Protein AF-A0A485KNZ5-F1 (afdb_monomer_lite)

Foldseek 3Di:
DEAEEEEADQLVLVLVVLLQVLQQVVDDPVHGNYDYQEYAPLNPPPVVCVPHHHFKDFPADDLALQRSVVVLVVCVVVVHQRMDGNLVVVQVSLGQEYEFEDQDSRRGDDPVVVQVSQVPRPVRHHYHYQHALAPVSSLVSSQVVCVSSVNNVSSVVVSVVVVVVLVVVLVPADQDPAQEEQEFLGLVQTKGAWRHPQVVQVSSNYHHPVFHAPDPRGITHHIDGDDPVVSVVSPHPYYHQHHPPHDDVSSVVSVVVD

Structure (mmCIF, N/CA/C/O backbone):
data_AF-A0A485KNZ5-F1
#
_entry.id   AF-A0A485KNZ5-F1
#
loop_
_atom_site.group_PDB
_atom_site.id
_atom_site.type_symbol
_atom_site.label_atom_id
_atom_site.label_alt_id
_atom_site.label_comp_id
_atom_site.label_asym_id
_atom_site.label_entity_id
_atom_site.label_seq_id
_atom_site.pdbx_PDB_ins_code
_atom_site.Cartn_x
_atom_site.Cartn_y
_atom_site.Cartn_z
_atom_site.occupancy
_atom_site.B_iso_or_equiv
_atom_site.auth_seq_id
_atom_site.auth_comp_id
_atom_site.auth_asym_id
_atom_site.auth_atom_id
_atom_site.pdbx_PDB_model_num
ATOM 1 N N . MET A 1 1 ? -11.503 2.675 27.243 1.00 82.50 1 MET A N 1
ATOM 2 C CA . MET A 1 1 ? -12.358 2.065 26.202 1.00 82.50 1 MET A CA 1
ATOM 3 C C . MET A 1 1 ? -11.423 1.660 25.083 1.00 82.50 1 MET A C 1
ATOM 5 O O . MET A 1 1 ? -10.542 2.452 24.785 1.00 82.50 1 MET A O 1
ATOM 9 N N . VAL A 1 2 ? -11.549 0.441 24.560 1.00 95.06 2 VAL A N 1
ATOM 10 C CA . VAL A 1 2 ? -10.652 -0.069 23.513 1.00 95.06 2 VAL A CA 1
ATOM 11 C C . VAL A 1 2 ? -11.124 0.459 22.160 1.00 95.06 2 VAL A C 1
ATOM 13 O O . VAL A 1 2 ? -12.269 0.201 21.796 1.00 95.06 2 VAL A O 1
ATOM 16 N N . LEU A 1 3 ? -10.262 1.168 21.434 1.00 97.25 3 LEU A N 1
ATOM 17 C CA . LEU A 1 3 ? -10.550 1.687 20.098 1.00 97.25 3 LEU A CA 1
ATOM 18 C C . LEU A 1 3 ? -10.634 0.541 19.078 1.00 97.25 3 LEU A C 1
ATOM 20 O O . LEU A 1 3 ? -9.721 -0.282 18.978 1.00 97.25 3 LEU A O 1
ATOM 24 N N . ARG A 1 4 ? -11.710 0.487 18.298 1.00 97.69 4 ARG A N 1
ATOM 25 C CA . ARG A 1 4 ? -11.970 -0.553 17.296 1.00 97.69 4 ARG A CA 1
ATOM 26 C C . ARG A 1 4 ? -11.603 -0.041 15.909 1.00 97.69 4 ARG A C 1
ATOM 28 O O . ARG A 1 4 ? -12.210 0.906 15.415 1.00 97.69 4 ARG A O 1
ATOM 35 N N . ILE A 1 5 ? -10.624 -0.669 15.269 1.00 98.25 5 ILE A N 1
ATOM 36 C CA . ILE A 1 5 ? -10.070 -0.203 13.994 1.00 98.25 5 ILE A CA 1
ATOM 37 C C . ILE A 1 5 ? -10.437 -1.165 12.869 1.00 98.25 5 ILE A C 1
ATOM 39 O O . ILE A 1 5 ? -10.277 -2.377 12.997 1.00 98.25 5 ILE A O 1
ATOM 43 N N . VAL A 1 6 ? -10.883 -0.627 11.742 1.00 97.75 6 VAL A N 1
ATOM 44 C CA . VAL A 1 6 ? -11.004 -1.357 10.477 1.00 97.75 6 VAL A CA 1
ATOM 45 C C . VAL A 1 6 ? -9.966 -0.825 9.496 1.00 97.75 6 VAL A C 1
ATOM 47 O O . VAL A 1 6 ? -9.858 0.385 9.313 1.00 97.75 6 VAL A O 1
ATOM 50 N N . SER A 1 7 ? -9.233 -1.722 8.838 1.00 96.69 7 SER A N 1
ATOM 51 C CA . SER A 1 7 ? -8.286 -1.372 7.774 1.00 96.69 7 SER A CA 1
ATOM 52 C C . SER A 1 7 ? -8.747 -1.947 6.440 1.00 96.69 7 SER A C 1
ATOM 54 O O . SER A 1 7 ? -8.928 -3.156 6.309 1.00 96.69 7 SER A O 1
ATOM 56 N N . LEU A 1 8 ? -8.950 -1.097 5.438 1.00 94.62 8 LEU A N 1
ATOM 57 C CA . LEU A 1 8 ? -9.460 -1.493 4.121 1.00 94.62 8 LEU A CA 1
ATOM 58 C C . LEU A 1 8 ? -8.357 -1.622 3.060 1.00 94.62 8 LEU A C 1
ATOM 60 O O . LEU A 1 8 ? -8.675 -1.708 1.876 1.00 94.62 8 LEU A O 1
ATOM 64 N N . LEU A 1 9 ? -7.087 -1.690 3.474 1.00 92.19 9 LEU A N 1
ATOM 65 C CA . LEU A 1 9 ? -5.940 -1.922 2.594 1.00 92.19 9 LEU A CA 1
ATOM 66 C C . LEU A 1 9 ? -4.760 -2.625 3.305 1.00 92.19 9 LEU A C 1
ATOM 68 O O . LEU A 1 9 ? -4.605 -2.459 4.524 1.00 92.19 9 LEU A O 1
ATOM 72 N N . PRO A 1 10 ? -3.906 -3.372 2.574 1.00 92.56 10 PRO A N 1
ATOM 73 C CA . PRO A 1 10 ? -2.770 -4.098 3.154 1.00 92.56 10 PRO A CA 1
ATOM 74 C C . PRO A 1 10 ? -1.755 -3.189 3.846 1.00 92.56 10 PRO A C 1
ATOM 76 O O . PRO A 1 10 ? -1.538 -3.331 5.046 1.00 92.56 10 PRO A O 1
ATOM 79 N N . SER A 1 11 ? -1.226 -2.181 3.147 1.00 92.81 11 SER A N 1
ATOM 80 C CA . SER A 1 11 ? -0.166 -1.308 3.674 1.00 92.81 11 SER A CA 1
ATOM 81 C C . SER A 1 11 ? -0.557 -0.625 4.988 1.00 92.81 11 SER A C 1
ATOM 83 O O . SER A 1 11 ? 0.210 -0.641 5.947 1.00 92.81 11 SER A O 1
ATOM 85 N N . ALA A 1 12 ? -1.781 -0.097 5.093 1.00 94.69 12 ALA A N 1
ATOM 86 C CA . ALA A 1 12 ? -2.264 0.484 6.343 1.00 94.69 12 ALA A CA 1
ATOM 87 C C . ALA A 1 12 ? -2.398 -0.548 7.468 1.00 94.69 12 ALA A C 1
ATOM 89 O O . ALA A 1 12 ? -2.178 -0.210 8.628 1.00 94.69 12 ALA A O 1
ATOM 90 N N . THR A 1 13 ? -2.736 -1.799 7.147 1.00 96.94 13 THR A N 1
ATOM 91 C CA . THR A 1 13 ? -2.804 -2.885 8.135 1.00 96.94 13 THR A CA 1
ATOM 92 C C . THR A 1 13 ? -1.432 -3.159 8.741 1.00 96.94 13 THR A C 1
ATOM 94 O O . THR A 1 13 ? -1.327 -3.309 9.959 1.00 96.94 13 THR A O 1
ATOM 97 N N . GLU A 1 14 ? -0.376 -3.135 7.928 1.00 96.62 14 GLU A N 1
ATOM 98 C CA . GLU A 1 14 ? 0.996 -3.290 8.416 1.00 96.62 14 GLU A CA 1
ATOM 99 C C . GLU A 1 14 ? 1.436 -2.099 9.277 1.00 96.62 14 GLU A C 1
ATOM 101 O O . GLU A 1 14 ? 1.968 -2.288 10.373 1.00 96.62 14 GLU A O 1
ATOM 106 N N . LEU A 1 15 ? 1.166 -0.863 8.834 1.00 96.88 15 LEU A N 1
ATOM 107 C CA . LEU A 1 15 ? 1.478 0.339 9.619 1.00 96.88 15 LEU A CA 1
ATOM 108 C C . LEU A 1 15 ? 0.748 0.331 10.969 1.00 96.88 15 LEU A C 1
ATOM 110 O O . LEU A 1 15 ? 1.346 0.623 12.010 1.00 96.88 15 LEU A O 1
ATOM 114 N N . LEU A 1 16 ? -0.535 -0.045 10.962 1.00 97.81 16 LEU A N 1
ATOM 115 C CA . LEU A 1 16 ? -1.333 -0.216 12.170 1.00 97.81 16 LEU A CA 1
ATOM 116 C C . LEU A 1 16 ? -0.745 -1.293 13.072 1.00 97.81 16 LEU A C 1
ATOM 118 O O . LEU A 1 16 ? -0.676 -1.058 14.270 1.00 97.81 16 LEU A O 1
ATOM 122 N N . HIS A 1 17 ? -0.284 -2.429 12.545 1.00 97.62 17 HIS A N 1
ATOM 123 C CA . HIS A 1 17 ? 0.335 -3.466 13.370 1.00 97.62 17 HIS A CA 1
ATOM 124 C C . HIS A 1 17 ? 1.512 -2.915 14.186 1.00 97.62 17 HIS A C 1
ATOM 126 O O . HIS A 1 17 ? 1.528 -3.038 15.413 1.00 97.62 17 HIS A O 1
ATOM 132 N N . PHE A 1 18 ? 2.464 -2.239 13.532 1.00 97.31 18 PHE A N 1
ATOM 133 C CA . PHE A 1 18 ? 3.630 -1.676 14.221 1.00 97.31 18 PHE A CA 1
ATOM 134 C C . PHE A 1 18 ? 3.246 -0.641 15.283 1.00 97.31 18 PHE A C 1
ATOM 136 O O . PHE A 1 18 ? 3.852 -0.609 16.359 1.00 97.31 18 PHE A O 1
ATOM 143 N N . LEU A 1 19 ? 2.231 0.183 15.010 1.00 98.06 19 LEU A N 1
ATOM 144 C CA . LEU A 1 19 ? 1.705 1.132 15.988 1.00 98.06 19 LEU A CA 1
ATOM 145 C C . LEU A 1 19 ? 1.010 0.417 17.147 1.00 98.06 19 LEU A C 1
ATOM 147 O O . LEU A 1 19 ? 1.334 0.681 18.299 1.00 98.06 19 LEU A O 1
ATOM 151 N N . LEU A 1 20 ? 0.097 -0.510 16.861 1.00 97.62 20 LEU A N 1
ATOM 152 C CA . LEU A 1 20 ? -0.689 -1.235 17.857 1.00 97.62 20 LEU A CA 1
ATOM 153 C C . LEU A 1 20 ? 0.198 -2.028 18.813 1.00 97.62 20 LEU A C 1
ATOM 155 O O . LEU A 1 20 ? -0.065 -2.012 20.012 1.00 97.62 20 LEU A O 1
ATOM 159 N N . VAL A 1 21 ? 1.270 -2.658 18.327 1.00 96.94 21 VAL A N 1
ATOM 160 C CA . VAL A 1 21 ? 2.246 -3.348 19.187 1.00 96.94 21 VAL A CA 1
ATOM 161 C C . VAL A 1 21 ? 2.859 -2.380 20.203 1.00 96.94 21 VAL A C 1
ATOM 163 O O . VAL A 1 21 ? 2.903 -2.684 21.395 1.00 96.94 21 VAL A O 1
ATOM 166 N N . ARG A 1 22 ? 3.303 -1.194 19.766 1.00 97.44 22 ARG A N 1
ATOM 167 C CA . ARG A 1 22 ? 3.952 -0.211 20.654 1.00 97.44 22 ARG A CA 1
ATOM 168 C C . ARG A 1 22 ? 2.974 0.534 21.555 1.00 97.44 22 ARG A C 1
ATOM 170 O O . ARG A 1 22 ? 3.309 0.836 22.699 1.00 97.44 22 ARG A O 1
ATOM 177 N N . ILE A 1 23 ? 1.784 0.832 21.046 1.00 97.31 23 ILE A N 1
ATOM 178 C CA . ILE A 1 23 ? 0.700 1.438 21.815 1.00 97.31 23 ILE A CA 1
ATOM 179 C C . ILE A 1 23 ? 0.287 0.460 22.910 1.00 97.31 23 ILE A C 1
ATOM 181 O O . ILE A 1 23 ? 0.426 0.771 24.085 1.00 97.31 23 ILE A O 1
ATOM 185 N N . ASN A 1 24 ? -0.132 -0.756 22.552 1.00 96.94 24 ASN A N 1
ATOM 186 C CA . ASN A 1 24 ? -0.695 -1.707 23.510 1.00 96.94 24 ASN A CA 1
ATOM 187 C C . ASN A 1 24 ? 0.328 -2.226 24.529 1.00 96.94 24 ASN A C 1
ATOM 189 O O . ASN A 1 24 ? -0.077 -2.622 25.615 1.00 96.94 24 ASN A O 1
ATOM 193 N N . ALA A 1 25 ? 1.634 -2.157 24.248 1.00 96.62 25 ALA A N 1
ATOM 194 C CA . ALA A 1 25 ? 2.678 -2.439 25.238 1.00 96.62 25 ALA A CA 1
ATOM 195 C C . ALA A 1 25 ? 2.665 -1.480 26.450 1.00 96.62 25 ALA A C 1
ATOM 197 O O . ALA A 1 25 ? 3.224 -1.810 27.495 1.00 96.62 25 ALA A O 1
ATOM 198 N N . GLN A 1 26 ? 2.040 -0.305 26.326 1.00 94.88 26 GLN A N 1
ATOM 199 C CA . GLN A 1 26 ? 1.889 0.675 27.412 1.00 94.88 26 GLN A CA 1
ATOM 200 C C . GLN A 1 26 ? 0.623 0.450 28.250 1.00 94.88 26 GLN A C 1
ATOM 202 O O . GLN A 1 26 ? 0.416 1.137 29.250 1.00 94.88 26 GLN A O 1
ATOM 207 N N . TYR A 1 27 ? -0.221 -0.504 27.852 1.00 94.38 27 TYR A N 1
ATOM 208 C CA . TYR A 1 27 ? -1.510 -0.784 28.471 1.00 94.38 27 TYR A CA 1
ATOM 209 C C . TYR A 1 27 ? -1.528 -2.196 29.072 1.00 94.38 27 TYR A C 1
ATOM 211 O O . TYR A 1 27 ? -0.765 -3.065 28.644 1.00 94.38 27 TYR A O 1
ATOM 219 N N . PRO A 1 28 ? -2.390 -2.460 30.072 1.00 93.75 28 PRO A N 1
ATOM 220 C CA . PRO A 1 28 ? -2.563 -3.809 30.594 1.00 93.75 28 PRO A CA 1
ATOM 221 C C . PRO A 1 28 ? -2.998 -4.782 29.480 1.00 93.75 28 PRO A C 1
ATOM 223 O O . PRO A 1 28 ? -3.872 -4.418 28.687 1.00 93.75 28 PRO A O 1
ATOM 226 N N . PRO A 1 29 ? -2.451 -6.013 29.410 1.00 89.38 29 PRO A N 1
ATOM 227 C CA . PRO A 1 29 ? -2.778 -6.978 28.353 1.00 89.38 29 PRO A CA 1
ATOM 228 C C . PRO A 1 29 ? -4.277 -7.279 28.206 1.00 89.38 29 PRO A C 1
ATOM 230 O O . PRO A 1 29 ? -4.759 -7.551 27.110 1.00 89.38 29 PRO A O 1
ATOM 233 N N . GLU A 1 30 ? -5.025 -7.220 29.305 1.00 92.06 30 GLU A N 1
ATOM 234 C CA . GLU A 1 30 ? -6.473 -7.427 29.360 1.00 92.06 30 GLU A CA 1
ATOM 235 C C . GLU A 1 30 ? -7.300 -6.237 28.843 1.00 92.06 30 GLU A C 1
ATOM 237 O O . GLU A 1 30 ? -8.505 -6.372 28.625 1.00 92.06 30 GLU A O 1
ATOM 242 N N . SER A 1 31 ? -6.679 -5.071 28.663 1.00 93.00 31 SER A N 1
ATOM 243 C CA . SER A 1 31 ? -7.337 -3.833 28.245 1.00 93.00 31 SER A CA 1
ATOM 244 C C . SER A 1 31 ? -6.420 -3.013 27.326 1.00 93.00 31 SER A C 1
ATOM 246 O O . SER A 1 31 ? -5.963 -1.938 27.732 1.00 93.00 31 SER A O 1
ATOM 248 N N . PRO A 1 32 ? -6.169 -3.484 26.088 1.00 95.69 32 PRO A N 1
ATOM 249 C CA . PRO A 1 32 ? -5.379 -2.743 25.107 1.00 95.69 32 PRO A CA 1
ATOM 250 C C . PRO A 1 32 ? -6.005 -1.376 24.802 1.00 95.69 32 PRO A C 1
ATOM 252 O O . PRO A 1 32 ? -7.206 -1.169 24.990 1.00 95.69 32 PRO A O 1
ATOM 255 N N . ALA A 1 33 ? -5.213 -0.438 24.287 1.00 96.12 33 ALA A N 1
ATOM 256 C CA . ALA A 1 33 ? -5.733 0.863 23.872 1.00 96.12 33 ALA A CA 1
ATOM 257 C C . ALA A 1 33 ? -6.592 0.738 22.611 1.00 96.12 33 ALA A C 1
ATOM 259 O O . ALA A 1 33 ? -7.632 1.385 22.493 1.00 96.12 33 ALA A O 1
ATOM 260 N N . ALA A 1 34 ? -6.156 -0.106 21.673 1.00 97.00 34 ALA A N 1
ATOM 261 C CA . ALA A 1 34 ? -6.772 -0.255 20.365 1.00 97.00 34 ALA A CA 1
ATOM 262 C C . ALA A 1 34 ? -6.603 -1.673 19.807 1.00 97.00 34 ALA A C 1
ATOM 264 O O . ALA A 1 34 ? -5.628 -2.366 20.108 1.00 97.00 34 ALA A O 1
ATOM 265 N N . VAL A 1 35 ? -7.546 -2.106 18.972 1.00 96.94 35 VAL A N 1
ATOM 266 C CA . VAL A 1 35 ? -7.534 -3.418 18.313 1.00 96.94 35 VAL A CA 1
ATOM 267 C C . VAL A 1 35 ? -8.033 -3.317 16.876 1.00 96.94 35 VAL A C 1
ATOM 269 O O . VAL A 1 35 ? -8.964 -2.568 16.579 1.00 96.94 35 VAL A O 1
ATOM 272 N N . LEU A 1 36 ? -7.441 -4.114 15.987 1.00 97.94 36 LEU A N 1
ATOM 273 C CA . LEU A 1 36 ? -7.957 -4.308 14.637 1.00 97.94 36 LEU A CA 1
ATOM 274 C C . LEU A 1 36 ? -9.128 -5.303 14.682 1.00 97.94 36 LEU A C 1
ATOM 276 O O . LEU A 1 36 ? -9.007 -6.377 15.269 1.00 97.94 36 LEU A O 1
ATOM 280 N N . VAL A 1 37 ? -10.266 -4.943 14.086 1.00 97.88 37 VAL A N 1
ATOM 281 C CA . VAL A 1 37 ? -11.512 -5.735 14.121 1.00 97.88 37 VAL A CA 1
ATOM 282 C C . VAL A 1 37 ? -12.008 -6.159 12.740 1.00 97.88 37 VAL A C 1
ATOM 284 O O . VAL A 1 37 ? -12.929 -6.965 12.650 1.00 97.88 37 VAL A O 1
ATOM 287 N N . GLY A 1 38 ? -11.406 -5.647 11.667 1.00 97.62 38 GLY A N 1
ATOM 288 C CA . GLY A 1 38 ? -11.728 -6.018 10.293 1.00 97.62 38 GLY A CA 1
ATOM 289 C C . GLY A 1 38 ? -10.641 -5.572 9.323 1.00 97.62 38 GLY A C 1
ATOM 290 O O . GLY A 1 38 ? -9.943 -4.584 9.576 1.00 97.62 38 GLY A O 1
ATOM 291 N N . ARG A 1 39 ? -10.491 -6.319 8.230 1.00 96.88 39 ARG A N 1
ATOM 292 C CA . ARG A 1 39 ? -9.407 -6.156 7.254 1.00 96.88 39 ARG A CA 1
ATOM 293 C C . ARG A 1 39 ? -9.905 -6.223 5.807 1.00 96.88 39 ARG A C 1
ATOM 295 O O . ARG A 1 39 ? -11.017 -6.684 5.548 1.00 96.88 39 ARG A O 1
ATOM 302 N N . SER A 1 40 ? -9.077 -5.801 4.857 1.00 94.88 40 SER A N 1
ATOM 303 C CA . SER A 1 40 ? -9.306 -6.029 3.424 1.00 94.88 40 SER A CA 1
ATOM 304 C C . SER A 1 40 ? -9.014 -7.489 3.031 1.00 94.88 40 SER A C 1
ATOM 306 O O . SER A 1 40 ? -8.384 -8.221 3.796 1.00 94.88 40 SER A O 1
ATOM 308 N N . HIS A 1 41 ? -9.452 -7.917 1.842 1.00 92.69 41 HIS A N 1
ATOM 309 C CA . HIS A 1 41 ? -9.155 -9.262 1.319 1.00 92.69 41 HIS A CA 1
ATOM 310 C C . HIS A 1 41 ? -7.674 -9.533 1.059 1.00 92.69 41 HIS A C 1
ATOM 312 O O . HIS A 1 41 ? -7.277 -10.692 1.096 1.00 92.69 41 HIS A O 1
ATOM 318 N N . GLU A 1 42 ? -6.874 -8.495 0.830 1.00 91.25 42 GLU A N 1
ATOM 319 C CA . GLU A 1 42 ? -5.442 -8.622 0.530 1.00 91.25 42 GLU A CA 1
ATOM 320 C C . GLU A 1 42 ? -4.564 -8.435 1.776 1.00 91.25 42 GLU A C 1
ATOM 322 O O . GLU A 1 42 ? -3.348 -8.510 1.697 1.00 91.25 42 GLU A O 1
ATOM 327 N N . CYS A 1 43 ? -5.153 -8.160 2.945 1.00 93.56 43 CYS A N 1
ATOM 328 C CA . CYS A 1 43 ? -4.387 -7.962 4.176 1.00 93.56 43 CYS A CA 1
ATOM 329 C C . CYS A 1 43 ? -3.939 -9.305 4.763 1.00 93.56 43 CYS A C 1
ATOM 331 O O . CYS A 1 43 ? -4.594 -9.813 5.669 1.00 93.56 43 CYS A O 1
ATOM 333 N N . ASP A 1 44 ? -2.864 -9.897 4.278 1.00 91.62 44 ASP A N 1
ATOM 334 C CA . ASP A 1 44 ? -2.371 -11.222 4.675 1.00 91.62 44 ASP A CA 1
ATOM 335 C C . ASP A 1 44 ? -1.323 -11.209 5.806 1.00 91.62 44 ASP A C 1
ATOM 337 O O . ASP A 1 44 ? -1.069 -12.250 6.421 1.00 91.62 44 ASP A O 1
ATOM 341 N N . TRP A 1 45 ? -0.777 -10.035 6.134 1.00 94.50 45 TRP A N 1
ATOM 342 C CA . TRP A 1 45 ? 0.235 -9.852 7.171 1.00 94.50 45 TRP A CA 1
ATOM 343 C C . TRP A 1 45 ? -0.183 -8.842 8.262 1.00 94.50 45 TRP A C 1
ATOM 345 O O . TRP A 1 45 ? -0.808 -7.819 7.965 1.00 94.50 45 TRP A O 1
ATOM 355 N N . PRO A 1 46 ? 0.191 -9.085 9.535 1.00 95.56 46 PRO A N 1
ATOM 356 C CA . PRO A 1 46 ? 0.753 -10.328 10.080 1.00 95.56 46 PRO A CA 1
ATOM 357 C C . PRO A 1 46 ? -0.256 -11.497 10.109 1.00 95.56 46 PRO A C 1
ATOM 359 O O . PRO A 1 46 ? -1.468 -11.269 10.154 1.00 95.56 46 PRO A O 1
ATOM 362 N N . PRO A 1 47 ? 0.216 -12.763 10.180 1.00 94.75 47 PRO A N 1
ATOM 363 C CA . PRO A 1 47 ? -0.651 -13.950 10.157 1.00 94.75 47 PRO A CA 1
ATOM 364 C C . PRO A 1 47 ? -1.730 -13.997 11.250 1.00 94.75 47 PRO A C 1
ATOM 366 O O . PRO A 1 47 ? -2.771 -14.625 11.072 1.00 94.75 47 PRO A O 1
ATOM 369 N N . GLU A 1 48 ? -1.517 -13.329 12.384 1.00 93.00 48 GLU A N 1
ATOM 370 C CA . GLU A 1 48 ? -2.502 -13.217 13.470 1.00 93.00 48 GLU A CA 1
ATOM 371 C C . GLU A 1 48 ? -3.810 -12.528 13.035 1.00 93.00 48 GLU A C 1
ATOM 373 O O . GLU A 1 48 ? -4.887 -12.860 13.542 1.00 93.00 48 GLU A O 1
ATOM 378 N N . TYR A 1 49 ? -3.757 -11.641 12.036 1.00 95.56 49 TYR A N 1
ATOM 379 C CA . TYR A 1 49 ? -4.941 -10.979 11.485 1.00 95.56 49 TYR A CA 1
ATOM 380 C C . TYR A 1 49 ? -5.727 -11.852 10.505 1.00 95.56 49 TYR A C 1
ATOM 382 O O . TYR A 1 49 ? -6.841 -11.482 10.137 1.00 95.56 49 TYR A O 1
ATOM 390 N N . ALA A 1 50 ? -5.234 -13.045 10.148 1.00 92.81 50 ALA A N 1
ATOM 391 C CA . ALA A 1 50 ? -5.933 -13.965 9.249 1.00 92.81 50 ALA A CA 1
ATOM 392 C C . ALA A 1 50 ? -7.341 -14.354 9.747 1.00 92.81 50 ALA A C 1
ATOM 394 O O . ALA A 1 50 ? -8.235 -14.638 8.949 1.00 92.81 50 ALA A O 1
ATOM 395 N N . SER A 1 51 ? -7.546 -14.338 11.066 1.00 94.12 51 SER A N 1
ATOM 396 C CA . SER A 1 51 ? -8.829 -14.648 11.710 1.00 94.12 51 SER A CA 1
ATOM 397 C C . SER A 1 51 ? -9.843 -13.497 11.692 1.00 94.12 51 SER A C 1
ATOM 399 O O . SER A 1 51 ? -11.021 -13.723 11.974 1.00 94.12 51 SER A O 1
ATOM 401 N N . LEU A 1 52 ? -9.413 -12.272 11.368 1.00 97.69 52 LEU A N 1
ATOM 402 C CA . LEU A 1 52 ? -10.296 -11.112 11.347 1.00 97.69 52 LEU A CA 1
ATOM 403 C C . LEU A 1 52 ? -11.239 -11.155 10.137 1.00 97.69 52 LEU A C 1
ATOM 405 O O . LEU A 1 52 ? -10.821 -11.582 9.052 1.00 97.69 52 LEU A O 1
ATOM 409 N N . PRO A 1 53 ? -12.481 -10.654 10.288 1.00 97.81 53 PRO A N 1
ATOM 410 C CA . PRO A 1 53 ? -13.419 -10.518 9.185 1.00 97.81 53 PRO A CA 1
ATOM 411 C C . PRO A 1 53 ? -12.818 -9.765 7.996 1.00 97.81 53 PRO A C 1
ATOM 413 O O . PRO A 1 53 ? -12.255 -8.677 8.146 1.00 97.81 53 PRO A O 1
ATOM 416 N N . VAL A 1 54 ? -12.975 -10.353 6.812 1.00 97.44 54 VAL A N 1
ATOM 417 C CA . VAL A 1 54 ? -12.615 -9.742 5.532 1.00 97.44 54 VAL A CA 1
ATOM 418 C C . VAL A 1 54 ? -13.796 -8.909 5.043 1.00 97.44 54 VAL A C 1
ATOM 420 O O . VAL A 1 54 ? -14.900 -9.425 4.891 1.00 97.44 54 VAL A O 1
ATOM 423 N N . LEU A 1 55 ? -13.564 -7.620 4.811 1.00 95.81 55 LEU A N 1
ATOM 424 C CA . LEU A 1 55 ? -14.609 -6.634 4.524 1.00 95.81 55 LEU A CA 1
ATOM 425 C C . LEU A 1 55 ? -14.648 -6.181 3.072 1.00 95.81 55 LEU A C 1
ATOM 427 O O . LEU A 1 55 ? -15.566 -5.462 2.691 1.00 95.81 55 LEU A O 1
ATOM 431 N N . THR A 1 56 ? -13.660 -6.551 2.266 1.00 93.31 56 THR A N 1
ATOM 432 C CA . THR A 1 56 ? -13.602 -6.173 0.854 1.00 93.31 56 THR A CA 1
ATOM 433 C C . THR A 1 56 ? -13.438 -7.408 -0.012 1.00 93.31 56 THR A C 1
ATOM 435 O O . THR A 1 56 ? -12.983 -8.438 0.469 1.00 93.31 56 THR A O 1
ATOM 438 N N . ALA A 1 57 ? -13.819 -7.330 -1.283 1.00 91.75 57 ALA A N 1
ATOM 439 C CA . ALA A 1 57 ? -13.555 -8.389 -2.251 1.00 91.75 57 ALA A CA 1
ATOM 440 C C . ALA A 1 57 ? -13.343 -7.800 -3.646 1.00 91.75 57 ALA A C 1
ATOM 442 O O . ALA A 1 57 ? -14.075 -6.889 -4.044 1.00 91.75 57 ALA A O 1
ATOM 443 N N . SER A 1 58 ? -12.373 -8.342 -4.385 1.00 89.69 58 SER A N 1
ATOM 444 C CA . SER A 1 58 ? -12.153 -8.024 -5.798 1.00 89.69 58 SER A CA 1
ATOM 445 C C . SER A 1 58 ? -13.151 -8.748 -6.703 1.00 89.69 58 SER A C 1
ATOM 447 O O . SER A 1 58 ? -13.390 -9.958 -6.557 1.00 89.69 58 SER A O 1
ATOM 449 N N . ARG A 1 59 ? -13.709 -8.010 -7.666 1.00 88.06 59 ARG A N 1
ATOM 450 C CA . ARG A 1 59 ? -14.493 -8.562 -8.782 1.00 88.06 59 ARG A CA 1
ATOM 451 C C . ARG A 1 59 ? -13.617 -9.175 -9.866 1.00 88.06 59 ARG A C 1
ATOM 453 O O . ARG A 1 59 ? -14.083 -10.053 -10.585 1.00 88.06 59 ARG A O 1
ATOM 460 N N . ILE A 1 60 ? -12.363 -8.749 -9.942 1.00 89.56 60 ILE A N 1
ATOM 461 C CA . ILE A 1 60 ? -11.399 -9.228 -10.922 1.00 89.56 60 ILE A CA 1
ATOM 462 C C . ILE A 1 60 ? -10.924 -10.622 -10.515 1.00 89.56 60 ILE A C 1
ATOM 464 O O . ILE A 1 60 ? -10.594 -10.865 -9.351 1.00 89.56 60 ILE A O 1
ATOM 468 N N . LYS A 1 61 ? -10.941 -11.557 -11.468 1.00 89.12 61 LYS A N 1
ATOM 469 C CA . LYS A 1 61 ? -10.555 -12.969 -11.276 1.00 89.12 61 LYS A CA 1
ATOM 470 C C . LYS A 1 61 ? -9.488 -13.435 -12.263 1.00 89.12 61 LYS A C 1
ATOM 472 O O . LYS A 1 61 ? -9.211 -14.630 -12.328 1.00 89.12 61 LYS A O 1
ATOM 477 N N . GLY A 1 62 ? -8.943 -12.515 -13.055 1.00 86.50 62 GLY A N 1
ATOM 478 C CA . GLY A 1 62 ? -7.882 -12.829 -14.000 1.00 86.50 62 GLY A CA 1
ATOM 479 C C . GLY A 1 62 ? -6.617 -13.317 -13.301 1.00 86.50 62 GLY A C 1
ATOM 480 O O . GLY A 1 62 ? -6.396 -13.037 -12.123 1.00 86.50 62 GLY A O 1
ATOM 481 N N . THR A 1 63 ? -5.801 -14.066 -14.036 1.00 88.06 63 THR A N 1
ATOM 482 C CA . THR A 1 63 ? -4.579 -14.688 -13.497 1.00 88.06 63 THR A CA 1
ATOM 483 C C . THR A 1 63 ? -3.299 -14.237 -14.192 1.00 88.06 63 THR A C 1
ATOM 485 O O . THR A 1 63 ? -2.218 -14.543 -13.702 1.00 88.06 63 THR A O 1
ATOM 488 N N . SER A 1 64 ? -3.413 -13.545 -15.328 1.00 92.75 64 SER A N 1
ATOM 489 C CA . SER A 1 64 ? -2.297 -12.917 -16.041 1.00 92.75 64 SER A CA 1
ATOM 490 C C . SER A 1 64 ? -2.492 -11.410 -16.119 1.00 92.75 64 SER A C 1
ATOM 492 O O . SER A 1 64 ? -3.624 -10.922 -16.010 1.00 92.75 64 SER A O 1
ATOM 494 N N . CYS A 1 65 ? -1.409 -10.679 -16.368 1.00 92.88 65 CYS A N 1
ATOM 495 C CA . CYS A 1 65 ? -1.432 -9.230 -16.510 1.00 92.88 65 CYS A CA 1
ATOM 496 C C . CYS A 1 65 ? -2.431 -8.786 -17.591 1.00 92.88 65 CYS A C 1
ATOM 498 O O . CYS A 1 65 ? -3.310 -7.962 -17.331 1.00 92.88 65 CYS A O 1
ATOM 500 N N . ALA A 1 66 ? -2.380 -9.418 -18.765 1.00 94.62 66 ALA A N 1
ATOM 501 C CA . ALA A 1 66 ? -3.266 -9.106 -19.887 1.00 94.62 66 ALA A CA 1
ATOM 502 C C . ALA A 1 66 ? -4.751 -9.384 -19.591 1.00 94.62 66 ALA A C 1
ATOM 504 O O . ALA A 1 66 ? -5.642 -8.661 -20.041 1.00 94.62 66 ALA A O 1
ATOM 505 N N . ASP A 1 67 ? -5.045 -10.467 -18.864 1.00 94.44 67 ASP A N 1
ATOM 506 C CA . ASP A 1 67 ? -6.416 -10.834 -18.503 1.00 94.44 67 ASP A CA 1
ATOM 507 C C . ASP A 1 67 ? -6.985 -9.888 -17.444 1.00 94.44 67 ASP A C 1
ATOM 509 O O . ASP A 1 67 ? -8.093 -9.374 -17.599 1.00 94.44 67 ASP A O 1
ATOM 513 N N . ILE A 1 68 ? -6.205 -9.609 -16.400 1.00 93.25 68 ILE A N 1
ATOM 514 C CA . ILE A 1 68 ? -6.58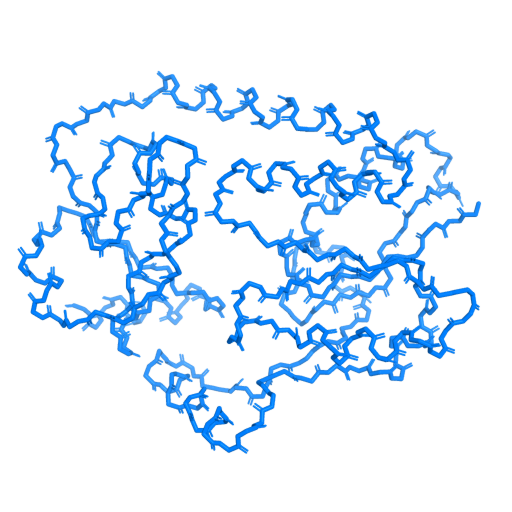8 -8.676 -15.342 1.00 93.25 68 ILE A CA 1
ATOM 515 C C . ILE A 1 68 ? -6.780 -7.262 -15.915 1.00 93.25 68 ILE A C 1
ATOM 517 O O . ILE A 1 68 ? -7.818 -6.662 -15.647 1.00 93.25 68 ILE A O 1
ATOM 521 N N . ASP A 1 69 ? -5.865 -6.746 -16.749 1.00 93.62 69 ASP A N 1
ATOM 522 C CA . ASP A 1 69 ? -6.009 -5.413 -17.367 1.00 93.62 69 ASP A CA 1
ATOM 523 C C . ASP A 1 69 ? -7.273 -5.329 -18.235 1.00 93.62 69 ASP A C 1
ATOM 525 O O . ASP A 1 69 ? -8.036 -4.366 -18.122 1.00 93.62 69 ASP A O 1
ATOM 529 N N . ARG A 1 70 ? -7.562 -6.368 -19.030 1.00 95.12 70 ARG A N 1
ATOM 530 C CA . ARG A 1 70 ? -8.811 -6.447 -19.798 1.00 95.12 70 ARG A CA 1
ATOM 531 C C . ARG A 1 70 ? -10.039 -6.379 -18.887 1.00 95.12 70 ARG A C 1
ATOM 533 O O . ARG A 1 70 ? -10.908 -5.545 -19.124 1.00 95.12 70 ARG A O 1
ATOM 540 N N . GLN A 1 71 ? -10.106 -7.210 -17.845 1.00 93.81 71 GLN A N 1
ATOM 541 C CA . GLN A 1 71 ? -11.246 -7.223 -16.918 1.00 93.81 71 GLN A CA 1
ATOM 542 C C . GLN A 1 71 ? -11.411 -5.878 -16.197 1.00 93.81 71 GLN A C 1
ATOM 544 O O . GLN A 1 71 ? -12.529 -5.385 -16.062 1.00 93.81 71 GLN A O 1
ATOM 549 N N . VAL A 1 72 ? -10.307 -5.253 -15.776 1.00 91.50 72 VAL A N 1
ATOM 550 C CA . VAL A 1 72 ? -10.321 -3.921 -15.155 1.00 91.50 72 VAL A CA 1
ATOM 551 C C . VAL A 1 72 ? -10.892 -2.884 -16.120 1.00 91.50 72 VAL A C 1
ATOM 553 O O . VAL A 1 72 ? -11.770 -2.111 -15.733 1.00 91.50 72 VAL A O 1
ATOM 556 N N . ARG A 1 73 ? -10.447 -2.867 -17.384 1.00 91.44 73 ARG A N 1
ATOM 557 C CA . ARG A 1 73 ? -10.984 -1.947 -18.401 1.00 91.44 73 ARG A CA 1
ATOM 558 C C . ARG A 1 73 ? -12.469 -2.172 -18.651 1.00 91.44 73 ARG A C 1
ATOM 560 O O . ARG A 1 73 ? -13.201 -1.189 -18.743 1.00 91.44 73 ARG A O 1
ATOM 567 N N . ASP A 1 74 ? -12.903 -3.425 -18.745 1.00 92.75 74 ASP A N 1
ATOM 568 C CA . ASP A 1 74 ? -14.300 -3.779 -19.000 1.00 92.75 74 ASP A CA 1
ATOM 569 C C . ASP A 1 74 ? -15.217 -3.308 -17.854 1.00 92.75 74 ASP A C 1
ATOM 571 O O . ASP A 1 74 ? -16.238 -2.663 -18.104 1.00 92.75 74 ASP A O 1
ATOM 575 N N . GLU A 1 75 ? -14.830 -3.545 -16.596 1.00 89.56 75 GLU A N 1
ATOM 576 C CA . GLU A 1 75 ? -15.582 -3.093 -15.413 1.00 89.56 75 GLU A CA 1
ATOM 577 C C . GLU A 1 75 ? -15.632 -1.558 -15.317 1.00 89.56 75 GLU A C 1
ATOM 579 O O . GLU A 1 75 ? -16.700 -0.977 -15.093 1.00 89.56 75 GLU A O 1
ATOM 584 N N . LEU A 1 76 ? -14.504 -0.875 -15.557 1.00 87.25 76 LEU A N 1
ATOM 585 C CA . LEU A 1 76 ? -14.455 0.591 -15.568 1.00 87.25 76 LEU A CA 1
ATOM 586 C C . LEU A 1 76 ? -15.312 1.185 -16.694 1.00 87.25 76 LEU A C 1
ATOM 588 O O . LEU A 1 76 ? -16.023 2.166 -16.470 1.00 87.25 76 LEU A O 1
ATOM 592 N N . ALA A 1 77 ? -15.293 0.587 -17.889 1.00 89.12 77 ALA A N 1
ATOM 593 C CA . ALA A 1 77 ? -16.127 1.010 -19.014 1.00 89.12 77 ALA A CA 1
ATOM 594 C C . ALA A 1 77 ? -17.625 0.810 -18.731 1.00 89.12 77 ALA A C 1
ATOM 596 O O . ALA A 1 77 ? -18.454 1.596 -19.192 1.00 89.12 77 ALA A O 1
ATOM 597 N N . ALA A 1 78 ? -17.970 -0.203 -17.933 1.00 88.56 78 ALA A N 1
ATOM 598 C CA . ALA A 1 78 ? -19.323 -0.441 -17.440 1.00 88.56 78 ALA A CA 1
ATOM 599 C C . ALA A 1 78 ? -19.726 0.480 -16.268 1.00 88.56 78 ALA A C 1
ATOM 601 O O . ALA A 1 78 ? -20.874 0.427 -15.821 1.00 88.56 78 ALA A O 1
ATOM 602 N N . GLY A 1 79 ? -18.817 1.324 -15.761 1.00 83.12 79 GLY A N 1
ATOM 603 C CA . GLY A 1 79 ? -19.056 2.189 -14.601 1.00 83.12 79 GLY A CA 1
ATOM 604 C C . GLY A 1 79 ? -19.191 1.421 -13.282 1.00 83.12 79 GLY A C 1
ATOM 605 O O . GLY A 1 79 ? -19.779 1.930 -12.325 1.00 83.12 79 GLY A O 1
ATOM 606 N N . MET A 1 80 ? -18.688 0.188 -13.236 1.00 80.69 80 MET A N 1
ATOM 607 C CA . MET A 1 80 ? -18.756 -0.691 -12.075 1.00 80.69 80 MET A CA 1
ATOM 608 C C . MET A 1 80 ? -17.556 -0.462 -11.150 1.00 80.69 80 MET A C 1
ATOM 610 O O . MET A 1 80 ? -16.442 -0.189 -11.589 1.00 80.69 80 MET A O 1
ATOM 614 N N . SER A 1 81 ? -17.777 -0.589 -9.838 1.00 82.81 81 SER A N 1
ATOM 615 C CA . SER A 1 81 ? -16.683 -0.593 -8.857 1.00 82.81 81 SER A CA 1
ATOM 616 C C . SER A 1 81 ? -15.947 -1.928 -8.902 1.00 82.81 81 SER A C 1
ATOM 618 O O . SER A 1 81 ? -16.588 -2.967 -8.748 1.00 82.81 81 SER A O 1
ATOM 620 N N . LEU A 1 82 ? -14.618 -1.898 -9.015 1.00 85.81 82 LEU A N 1
ATOM 621 C CA . LEU A 1 82 ? -13.749 -3.086 -9.042 1.00 85.81 82 LEU A CA 1
ATOM 622 C C . LEU A 1 82 ? -13.792 -3.889 -7.735 1.00 85.81 82 LEU A C 1
ATOM 624 O O . LEU A 1 82 ? -13.563 -5.100 -7.731 1.00 85.81 82 LEU A O 1
ATOM 628 N N . TYR A 1 83 ? -14.155 -3.223 -6.638 1.00 86.62 83 TYR A N 1
ATOM 629 C CA . TYR A 1 83 ? -14.274 -3.825 -5.318 1.00 86.62 83 TYR A CA 1
ATOM 630 C C . TYR A 1 83 ? -15.673 -3.662 -4.739 1.00 86.62 83 TYR A C 1
ATOM 632 O O . TYR A 1 83 ? -16.368 -2.669 -4.978 1.00 86.62 83 TYR A O 1
ATOM 640 N N . SER A 1 84 ? -16.067 -4.635 -3.924 1.00 87.31 84 SER A N 1
ATOM 641 C CA . SER A 1 84 ? -17.233 -4.551 -3.043 1.00 87.31 84 SER A CA 1
ATOM 642 C C . SER A 1 84 ? -16.808 -4.440 -1.584 1.00 87.31 84 SER A C 1
ATOM 644 O O . SER A 1 84 ? -15.794 -5.022 -1.205 1.00 87.31 84 SER A O 1
ATOM 646 N N . VAL A 1 85 ? -17.622 -3.763 -0.772 1.00 89.31 85 VAL A N 1
ATOM 647 C CA . VAL A 1 85 ? -17.489 -3.701 0.691 1.00 89.31 85 VAL A CA 1
ATOM 648 C C . VAL A 1 85 ? -18.639 -4.483 1.334 1.00 89.31 85 VAL A C 1
ATOM 650 O O . VAL A 1 85 ? -19.796 -4.277 0.963 1.00 89.31 85 VAL A O 1
ATOM 653 N N . ASP A 1 86 ? -18.343 -5.361 2.295 1.00 92.31 86 ASP A N 1
ATOM 654 C CA . ASP A 1 86 ? -19.346 -6.006 3.149 1.00 92.31 86 ASP A CA 1
ATOM 655 C C . ASP A 1 86 ? -19.846 -5.009 4.199 1.00 92.31 86 ASP A C 1
ATOM 657 O O . ASP A 1 86 ? -19.353 -4.920 5.328 1.00 92.31 86 ASP A O 1
ATOM 661 N N . THR A 1 87 ? -20.847 -4.232 3.797 1.00 89.06 87 THR A N 1
ATOM 662 C CA . THR A 1 87 ? -21.482 -3.227 4.646 1.00 89.06 87 THR A CA 1
ATOM 663 C C . THR A 1 87 ? -22.085 -3.831 5.910 1.00 89.06 87 THR A C 1
ATOM 665 O O . THR A 1 87 ? -22.005 -3.217 6.970 1.00 89.06 87 THR A O 1
ATOM 668 N N . ALA A 1 88 ? -22.699 -5.013 5.824 1.00 91.75 88 ALA A N 1
ATOM 669 C CA . ALA A 1 88 ? -23.394 -5.602 6.964 1.00 91.75 88 ALA A CA 1
ATOM 670 C C . ALA A 1 88 ? -22.400 -5.948 8.076 1.00 91.75 88 ALA A C 1
ATOM 672 O O . ALA A 1 88 ? -22.603 -5.556 9.229 1.00 91.75 88 ALA A O 1
ATOM 673 N N . THR A 1 89 ? -21.293 -6.599 7.717 1.00 95.19 89 THR A N 1
ATOM 674 C CA . THR A 1 89 ? -20.220 -6.894 8.668 1.00 95.19 89 THR A CA 1
ATOM 675 C C . THR A 1 89 ? -19.542 -5.613 9.157 1.00 95.19 89 THR A C 1
ATOM 677 O O . THR A 1 89 ? -19.340 -5.468 10.361 1.00 95.19 89 THR A O 1
ATOM 680 N N . LEU A 1 90 ? -19.256 -4.643 8.278 1.00 92.75 90 LEU A N 1
ATOM 681 C CA . LEU A 1 90 ? -18.648 -3.363 8.674 1.00 92.75 90 LEU A CA 1
ATOM 682 C C . LEU A 1 90 ? -19.480 -2.627 9.738 1.00 92.75 90 LEU A C 1
ATOM 684 O O . LEU A 1 90 ? -18.934 -2.188 10.750 1.00 92.75 90 LEU A O 1
ATOM 688 N N . LEU A 1 91 ? -20.799 -2.530 9.543 1.00 91.75 91 LEU A N 1
ATOM 689 C CA . LEU A 1 91 ? -21.707 -1.902 10.506 1.00 91.75 91 LEU A CA 1
ATOM 690 C C . LEU A 1 91 ? -21.777 -2.699 11.818 1.00 91.75 91 LEU A C 1
ATOM 692 O O . LEU A 1 91 ? -21.740 -2.109 12.898 1.00 91.75 91 LEU A O 1
ATOM 696 N N . ALA A 1 92 ? -21.843 -4.032 11.746 1.00 94.56 92 ALA A N 1
ATOM 697 C CA . ALA A 1 92 ? -21.883 -4.897 12.927 1.00 94.56 92 ALA A CA 1
ATOM 698 C C . ALA A 1 92 ? -20.599 -4.814 13.771 1.00 94.56 92 ALA A C 1
ATOM 700 O O . ALA A 1 92 ? -20.643 -5.001 14.987 1.00 94.56 92 ALA A O 1
ATOM 701 N N . LEU A 1 93 ? -19.461 -4.505 13.143 1.00 95.69 93 LEU A N 1
ATOM 702 C CA . LEU A 1 93 ? -18.184 -4.340 13.830 1.00 95.69 93 LEU A CA 1
ATOM 703 C C . LEU A 1 93 ? -18.087 -3.054 14.651 1.00 95.69 93 LEU A C 1
ATOM 705 O O . LEU A 1 93 ? -17.207 -3.010 15.509 1.00 95.69 93 LEU A O 1
ATOM 709 N N . GLN A 1 94 ? -18.953 -2.057 14.437 1.00 94.75 94 GLN A N 1
ATOM 710 C CA . GLN A 1 94 ? -18.949 -0.785 15.180 1.00 94.75 94 GLN A CA 1
ATOM 711 C C . GLN A 1 94 ? -17.526 -0.194 15.312 1.00 94.75 94 GLN A C 1
ATOM 713 O O . GLN A 1 94 ? -16.994 -0.126 16.422 1.00 94.75 94 GLN A O 1
ATOM 718 N N . PRO A 1 95 ? -16.840 0.113 14.193 1.00 96.31 95 PRO A N 1
ATOM 719 C CA . PRO A 1 95 ? -15.502 0.690 14.245 1.00 96.31 95 PRO A CA 1
ATOM 720 C C . PRO A 1 95 ? -15.536 2.106 14.823 1.00 96.31 95 PRO A C 1
ATOM 722 O O . PRO A 1 95 ? -16.460 2.859 14.556 1.00 96.31 95 PRO A O 1
ATOM 725 N N . ASP A 1 96 ? -14.485 2.500 15.530 1.00 96.69 96 ASP A N 1
ATOM 726 C CA . ASP A 1 96 ? -14.237 3.889 15.927 1.00 96.69 96 ASP A CA 1
ATOM 727 C C . ASP A 1 96 ? -13.343 4.613 14.904 1.00 96.69 96 ASP A C 1
ATOM 729 O O . ASP A 1 96 ? -13.398 5.837 14.750 1.00 96.69 96 ASP A O 1
ATOM 733 N N . LEU A 1 97 ? -12.512 3.845 14.190 1.00 97.06 97 LEU A N 1
ATOM 734 C CA . LEU A 1 97 ? -11.580 4.315 13.169 1.00 97.06 97 LEU A CA 1
ATOM 735 C C . LEU A 1 97 ? -11.618 3.384 11.951 1.00 97.06 97 LEU A C 1
ATOM 737 O O . LEU A 1 97 ? -11.485 2.168 12.082 1.00 97.06 97 LEU A O 1
ATOM 741 N N . VAL A 1 98 ? -11.750 3.962 10.761 1.00 96.38 98 VAL A N 1
ATOM 742 C CA . VAL A 1 98 ? -11.639 3.262 9.478 1.00 96.38 98 VAL A CA 1
ATOM 743 C C . VAL A 1 98 ? -10.478 3.851 8.688 1.00 96.38 98 VAL A C 1
ATOM 745 O O . VAL A 1 98 ? -10.416 5.062 8.479 1.00 96.38 98 VAL A O 1
ATOM 748 N N . VAL A 1 99 ? -9.563 2.997 8.243 1.00 95.94 99 VAL A N 1
ATOM 749 C CA . VAL A 1 99 ? -8.419 3.388 7.415 1.00 95.94 99 VAL A CA 1
ATOM 750 C C . VAL A 1 99 ? -8.636 2.901 5.989 1.00 95.94 99 VAL A C 1
ATOM 752 O O . VAL A 1 99 ? -8.968 1.736 5.768 1.00 95.94 99 VAL A O 1
ATOM 755 N N . THR A 1 100 ? -8.486 3.805 5.028 1.00 92.25 100 THR A N 1
ATOM 756 C CA . THR A 1 100 ? -8.712 3.563 3.598 1.00 92.25 100 THR A CA 1
ATOM 757 C C . THR A 1 100 ? -7.665 4.305 2.762 1.00 92.25 100 THR A C 1
ATOM 759 O O . THR A 1 100 ? -6.844 5.038 3.306 1.00 92.25 100 THR A O 1
ATOM 762 N N . GLN A 1 101 ? -7.702 4.117 1.445 1.00 85.88 101 GLN A N 1
ATOM 763 C CA . GLN A 1 101 ? -6.899 4.860 0.473 1.00 85.88 101 GLN A CA 1
ATOM 764 C C . GLN A 1 101 ? -7.754 5.225 -0.743 1.00 85.88 101 GLN A C 1
ATOM 766 O O . GLN A 1 101 ? -8.583 4.428 -1.188 1.00 85.88 101 GLN A O 1
ATOM 771 N N . SER A 1 102 ? -7.507 6.402 -1.312 1.00 80.81 102 SER A N 1
ATOM 772 C CA . SER A 1 102 ? -8.167 6.930 -2.518 1.00 80.81 102 SER A CA 1
ATOM 773 C C . SER A 1 102 ? -7.198 7.153 -3.690 1.00 80.81 102 SER A C 1
ATOM 775 O O . SER A 1 102 ? -7.605 7.622 -4.752 1.00 80.81 102 SER A O 1
ATOM 777 N N . LEU A 1 103 ? -5.911 6.845 -3.501 1.00 64.88 103 LEU A N 1
ATOM 778 C CA . LEU A 1 103 ? -4.815 7.192 -4.411 1.00 64.88 103 LEU A CA 1
ATOM 779 C C . LEU A 1 103 ? -4.911 6.466 -5.758 1.00 64.88 103 LEU A C 1
ATOM 781 O O . LEU A 1 103 ? -4.549 7.032 -6.786 1.00 64.88 103 LEU A O 1
ATOM 785 N N . CYS A 1 104 ? -5.395 5.221 -5.760 1.00 59.00 104 CYS A N 1
ATOM 786 C CA . CYS A 1 104 ? -5.533 4.413 -6.964 1.00 59.00 104 CYS A CA 1
ATOM 787 C C . CYS A 1 104 ? -6.997 4.027 -7.172 1.00 59.00 104 CYS A C 1
ATOM 789 O O . CYS A 1 104 ? -7.533 3.206 -6.437 1.00 59.00 104 CYS A O 1
ATOM 791 N N . GLN A 1 105 ? -7.622 4.557 -8.226 1.00 58.56 105 GLN A N 1
ATOM 792 C CA . GLN A 1 105 ? -9.000 4.204 -8.595 1.00 58.56 105 GLN A CA 1
ATOM 793 C C . GLN A 1 105 ? -9.160 2.734 -9.020 1.00 58.56 105 GLN A C 1
ATOM 795 O O . GLN A 1 105 ? -10.288 2.260 -9.139 1.00 58.56 105 GLN A O 1
ATOM 8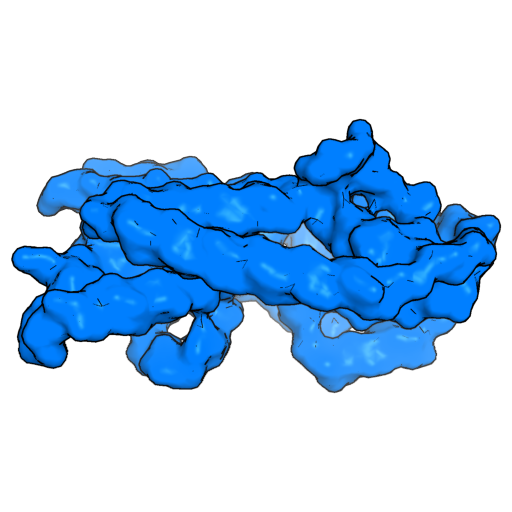00 N N . ILE A 1 106 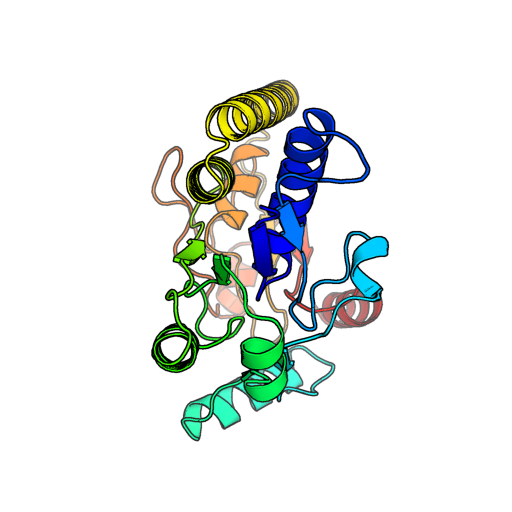? -8.044 2.033 -9.263 1.00 57.75 106 ILE A N 1
ATOM 801 C CA . ILE A 1 106 ? -8.021 0.624 -9.660 1.00 57.75 106 ILE A CA 1
ATOM 802 C C . ILE A 1 106 ? -7.859 -0.309 -8.464 1.00 57.75 106 ILE A C 1
ATOM 804 O O . ILE A 1 106 ? -8.469 -1.367 -8.477 1.00 57.75 106 ILE A O 1
ATOM 808 N N . CYS A 1 107 ? -7.049 0.069 -7.466 1.00 55.12 107 CYS A N 1
ATOM 809 C CA . CYS A 1 107 ? -6.597 -0.839 -6.404 1.00 55.12 107 CYS A CA 1
ATOM 810 C C . CYS A 1 107 ? -7.324 -0.659 -5.063 1.00 55.12 107 CYS A C 1
ATOM 812 O O . CYS A 1 107 ? -7.041 -1.387 -4.115 1.00 55.12 107 CYS A O 1
ATOM 814 N N . THR A 1 108 ? -8.221 0.326 -4.932 1.00 56.84 108 THR A N 1
ATOM 815 C CA . THR A 1 108 ? -8.850 0.634 -3.640 1.00 56.84 108 THR A CA 1
ATOM 816 C C . THR A 1 108 ? -10.367 0.754 -3.703 1.00 56.84 108 THR A C 1
ATOM 818 O O . THR A 1 108 ? -10.975 0.999 -4.747 1.00 56.84 108 THR A O 1
ATOM 821 N N . VAL A 1 109 ? -11.003 0.551 -2.547 1.00 67.44 109 VAL A N 1
ATOM 822 C CA . VAL A 1 109 ? -12.442 0.773 -2.377 1.00 67.44 109 VAL A CA 1
ATOM 823 C C . VAL A 1 109 ? -12.783 2.253 -2.530 1.00 67.44 109 VAL A C 1
ATOM 825 O O . VAL A 1 109 ? -12.018 3.135 -2.145 1.00 67.44 109 VAL A O 1
ATOM 828 N N . ASN A 1 110 ? -13.969 2.541 -3.067 1.00 73.88 110 ASN A N 1
ATOM 829 C CA . ASN A 1 110 ? -14.402 3.915 -3.285 1.00 73.88 110 ASN A CA 1
ATOM 830 C C . ASN A 1 110 ? -14.627 4.641 -1.944 1.00 73.88 110 ASN A C 1
ATOM 832 O O . ASN A 1 110 ? -15.563 4.323 -1.206 1.00 73.88 110 ASN A O 1
ATOM 836 N N . TYR A 1 111 ? -13.809 5.657 -1.654 1.00 76.38 111 TYR A N 1
ATOM 837 C CA . TYR A 1 111 ? -13.915 6.475 -0.442 1.00 76.38 111 TYR A CA 1
ATOM 838 C C . TYR A 1 111 ? -15.317 7.041 -0.218 1.00 76.38 111 TYR A C 1
ATOM 840 O O . TYR A 1 111 ? -15.823 6.984 0.898 1.00 76.38 111 TYR A O 1
ATOM 848 N N . ALA A 1 112 ? -15.974 7.557 -1.262 1.00 74.00 112 ALA A N 1
ATOM 849 C CA . ALA A 1 112 ? -17.304 8.149 -1.129 1.00 74.00 112 ALA A CA 1
ATOM 850 C C . ALA A 1 112 ? -18.339 7.107 -0.681 1.00 74.00 112 ALA A C 1
ATOM 852 O O . ALA A 1 112 ? -19.224 7.417 0.115 1.00 74.00 112 ALA A O 1
ATOM 853 N N . GLN A 1 113 ? -18.192 5.861 -1.141 1.00 76.75 113 GLN A N 1
ATOM 854 C CA . GLN A 1 113 ? -19.020 4.751 -0.685 1.00 76.75 113 GLN A CA 1
ATOM 855 C C . GLN A 1 113 ? -18.767 4.466 0.798 1.00 76.75 113 GLN A C 1
ATOM 857 O O . GLN A 1 113 ? -19.719 4.432 1.571 1.00 76.75 113 GLN A O 1
ATOM 862 N N . VAL A 1 114 ? -17.506 4.317 1.216 1.00 80.06 114 VAL A N 1
ATOM 863 C CA . VAL A 1 114 ? -17.160 4.076 2.629 1.00 80.06 114 VAL A CA 1
ATOM 864 C C . VAL A 1 114 ? -17.663 5.219 3.515 1.00 80.06 114 VAL A C 1
ATOM 866 O O . VAL A 1 114 ? -18.330 4.974 4.515 1.00 80.06 114 VAL A O 1
ATOM 869 N N . ALA A 1 115 ? -17.420 6.470 3.130 1.00 81.12 115 ALA A N 1
ATOM 870 C CA . ALA A 1 115 ? -17.836 7.642 3.889 1.00 81.12 115 ALA A CA 1
ATOM 871 C C . ALA A 1 115 ? -19.356 7.716 4.079 1.00 81.12 115 ALA A C 1
ATOM 873 O O . ALA A 1 115 ? -19.793 7.980 5.199 1.00 81.12 115 ALA A O 1
ATOM 874 N N . ALA A 1 116 ? -20.140 7.442 3.029 1.00 83.69 116 ALA A N 1
ATOM 875 C CA . ALA A 1 116 ? -21.601 7.412 3.092 1.00 83.69 116 ALA A CA 1
ATOM 876 C C . ALA A 1 116 ? -22.127 6.248 3.948 1.00 83.69 116 ALA A C 1
ATOM 878 O O . ALA A 1 116 ? -23.092 6.408 4.690 1.00 83.69 116 ALA A O 1
ATOM 879 N N . LEU A 1 117 ? -21.480 5.079 3.889 1.00 82.88 117 LEU A N 1
ATOM 880 C CA . LEU A 1 117 ? -21.855 3.923 4.708 1.00 82.88 117 LEU A CA 1
ATOM 881 C C . LEU A 1 117 ? -21.670 4.180 6.205 1.00 82.88 117 LEU A C 1
ATOM 883 O O . LEU A 1 117 ? -22.448 3.677 7.007 1.00 82.88 117 LEU A O 1
ATOM 887 N N . LEU A 1 118 ? -20.654 4.951 6.588 1.00 85.88 118 LEU A N 1
ATOM 888 C CA . LEU A 1 118 ? -20.352 5.221 7.994 1.00 85.88 118 LEU A CA 1
ATOM 889 C C . LEU A 1 118 ? -21.209 6.349 8.592 1.00 85.88 118 LEU A C 1
ATOM 891 O O . LEU A 1 118 ? -21.177 6.539 9.804 1.00 85.88 118 LEU A O 1
ATOM 895 N N . GLU A 1 119 ? -22.001 7.073 7.789 1.00 87.00 119 GLU A N 1
ATOM 896 C CA . GLU A 1 119 ? -22.917 8.119 8.284 1.00 87.00 119 GLU A CA 1
ATOM 897 C C . GLU A 1 119 ? -24.057 7.580 9.147 1.00 87.00 119 GLU A C 1
ATOM 899 O O . GLU A 1 119 ? -24.650 8.338 9.907 1.00 87.00 119 GLU A O 1
ATOM 904 N N . VAL A 1 120 ? -24.361 6.284 9.051 1.00 85.25 120 VAL A N 1
ATOM 905 C CA . VAL A 1 120 ? -25.441 5.651 9.824 1.00 85.25 120 VAL A CA 1
ATOM 906 C C . VAL A 1 120 ? -24.979 5.096 11.177 1.00 85.25 120 VAL A C 1
ATOM 908 O O . VAL A 1 120 ? -25.810 4.614 11.945 1.00 85.25 120 VAL A O 1
ATOM 911 N N . ILE A 1 121 ? -23.671 5.112 11.462 1.00 84.19 121 ILE A N 1
ATOM 912 C CA . ILE A 1 121 ? -23.100 4.647 12.733 1.00 84.19 121 ILE A CA 1
ATOM 913 C C . ILE A 1 121 ? -23.027 5.828 13.704 1.00 84.19 121 ILE A C 1
ATOM 915 O O . ILE A 1 121 ? -22.515 6.886 13.349 1.00 84.19 121 ILE A O 1
ATOM 919 N N . GLU A 1 122 ? -23.484 5.624 14.942 1.00 85.31 122 GLU A N 1
ATOM 920 C CA . GLU A 1 122 ? -23.398 6.612 16.020 1.00 85.31 122 GLU A CA 1
ATOM 921 C C . GLU A 1 122 ? -22.671 6.026 17.247 1.00 85.31 122 GLU A C 1
ATOM 923 O O . GLU A 1 122 ? -23.131 5.014 17.785 1.00 85.31 122 GLU A O 1
ATOM 928 N N . PRO A 1 123 ? -21.574 6.648 17.729 1.00 87.31 123 PRO A N 1
ATOM 929 C CA . PRO A 1 123 ? -20.927 7.842 17.176 1.00 87.31 123 PRO A CA 1
ATOM 930 C C . PRO A 1 123 ? -20.268 7.573 15.815 1.00 87.31 123 PRO A C 1
ATOM 932 O O . PRO A 1 123 ? -19.763 6.479 15.565 1.00 87.31 123 PRO A O 1
ATOM 935 N N . ARG A 1 124 ? -20.241 8.591 14.943 1.00 91.31 124 ARG A N 1
ATOM 936 C CA . ARG A 1 124 ? -19.629 8.468 13.611 1.00 91.31 124 ARG A CA 1
ATOM 937 C C . ARG A 1 124 ? -18.138 8.089 13.717 1.00 91.31 124 ARG A C 1
ATOM 939 O O . ARG A 1 124 ? -17.377 8.838 14.338 1.00 91.31 124 ARG A O 1
ATOM 946 N N . PRO A 1 125 ? -17.692 7.006 13.055 1.00 92.94 125 PRO A N 1
ATOM 947 C CA . PRO A 1 125 ? -16.289 6.609 13.038 1.00 92.94 125 PRO A CA 1
ATOM 948 C C . PRO A 1 125 ? -15.421 7.659 12.346 1.00 92.94 125 PRO A C 1
ATOM 950 O O . PRO A 1 125 ? -15.826 8.276 11.354 1.00 92.94 125 PRO A O 1
ATOM 953 N N . ARG A 1 126 ? -14.188 7.833 12.824 1.00 94.56 126 A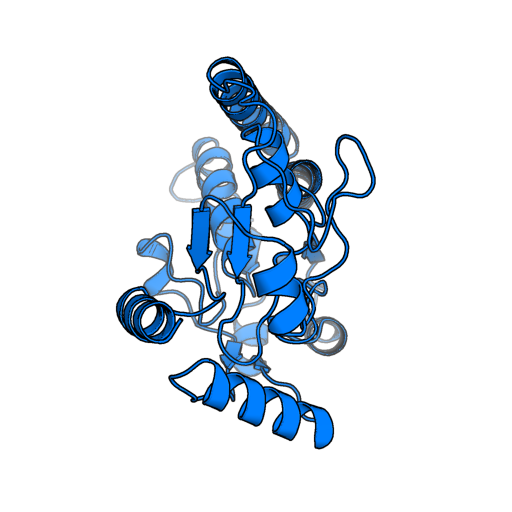RG A N 1
ATOM 954 C CA . ARG A 1 126 ? -13.184 8.641 12.121 1.00 94.56 126 ARG A CA 1
ATOM 955 C C . ARG A 1 126 ? -12.707 7.886 10.885 1.00 94.56 126 ARG A C 1
ATOM 957 O O . ARG A 1 126 ? -12.505 6.678 10.943 1.00 94.56 126 ARG A O 1
ATOM 964 N N . ILE A 1 127 ? -12.474 8.600 9.788 1.00 93.81 127 ILE A N 1
ATOM 965 C CA . ILE A 1 127 ? -11.876 8.028 8.576 1.00 93.81 127 ILE A CA 1
ATOM 966 C C . ILE A 1 127 ? -10.493 8.643 8.386 1.00 93.81 127 ILE A C 1
ATOM 968 O O . ILE A 1 127 ? -10.364 9.869 8.394 1.00 93.81 127 ILE A O 1
ATOM 972 N N . VAL A 1 128 ? -9.475 7.804 8.209 1.00 94.94 128 VAL A N 1
ATOM 973 C CA . VAL A 1 128 ? -8.133 8.223 7.787 1.00 94.94 128 VAL A CA 1
ATOM 974 C C . VAL A 1 128 ? -7.896 7.697 6.379 1.00 94.94 128 VAL A C 1
ATOM 976 O O . VAL A 1 128 ? -7.975 6.496 6.139 1.00 94.94 128 VAL A O 1
ATOM 979 N N . ASP A 1 129 ? -7.637 8.617 5.455 1.00 92.50 129 ASP A N 1
ATOM 980 C CA . ASP A 1 129 ? -7.365 8.319 4.052 1.00 92.50 129 ASP A CA 1
ATOM 981 C C . ASP A 1 129 ? -5.862 8.479 3.774 1.00 92.50 129 ASP A C 1
ATOM 983 O O . ASP A 1 129 ? -5.345 9.601 3.746 1.00 92.50 129 ASP A O 1
ATOM 987 N N . THR A 1 130 ? -5.151 7.359 3.637 1.00 92.44 130 THR A N 1
ATOM 988 C CA . THR A 1 130 ? -3.695 7.304 3.421 1.00 92.44 130 THR A CA 1
ATOM 989 C C . THR A 1 130 ? -3.400 7.286 1.931 1.00 92.44 130 THR A C 1
ATOM 991 O O . THR A 1 130 ? -3.860 6.390 1.230 1.00 92.44 130 THR A O 1
ATOM 994 N N . ASN A 1 131 ? -2.645 8.260 1.425 1.00 91.19 131 ASN A N 1
ATOM 995 C CA . ASN A 1 131 ? -2.412 8.434 -0.013 1.00 91.19 131 ASN A CA 1
ATOM 996 C C . ASN A 1 131 ? -0.950 8.807 -0.299 1.00 91.19 131 ASN A C 1
ATOM 998 O O . ASN A 1 131 ? -0.687 9.930 -0.740 1.00 91.19 131 ASN A O 1
ATOM 1002 N N . PRO A 1 132 ? 0.012 7.911 -0.019 1.00 93.44 132 PRO A N 1
ATOM 1003 C CA . PRO A 1 132 ? 1.417 8.263 -0.106 1.00 93.44 132 PRO A CA 1
ATOM 1004 C C . PRO A 1 132 ? 1.887 8.391 -1.558 1.00 93.44 132 PRO A C 1
ATOM 1006 O O . PRO A 1 132 ? 1.844 7.437 -2.334 1.00 93.44 132 PRO A O 1
ATOM 1009 N N . GLY A 1 133 ? 2.362 9.581 -1.924 1.00 93.94 133 GLY A N 1
ATOM 1010 C CA . GLY A 1 133 ? 3.011 9.842 -3.205 1.00 93.94 133 GLY A CA 1
ATOM 1011 C C . GLY A 1 133 ? 4.526 9.656 -3.148 1.00 93.94 133 GLY A C 1
ATOM 1012 O O . GLY A 1 133 ? 5.136 9.381 -4.177 1.00 93.94 133 GLY A O 1
ATOM 1013 N N . CYS A 1 134 ? 5.133 9.789 -1.968 1.00 95.31 134 CYS A N 1
ATOM 1014 C CA . CYS A 1 134 ? 6.561 9.587 -1.714 1.00 95.31 134 CYS A CA 1
ATOM 1015 C C . CYS A 1 134 ? 6.811 8.798 -0.410 1.00 95.31 134 CYS A C 1
ATOM 1017 O O . CYS A 1 134 ? 5.906 8.597 0.399 1.00 95.31 134 CYS A O 1
ATOM 1019 N N . ILE A 1 135 ? 8.056 8.376 -0.171 1.00 95.19 135 ILE A N 1
ATOM 1020 C CA . ILE A 1 135 ? 8.495 7.707 1.069 1.00 95.19 135 ILE A CA 1
ATOM 1021 C C . ILE A 1 135 ? 8.165 8.541 2.309 1.00 95.19 135 ILE A C 1
ATOM 1023 O O . ILE A 1 135 ? 7.751 8.001 3.334 1.00 95.19 135 ILE A O 1
ATOM 1027 N N . GLN A 1 136 ? 8.339 9.861 2.231 1.00 94.75 136 GLN A N 1
ATOM 1028 C CA . GLN A 1 136 ? 8.045 10.748 3.353 1.00 94.75 136 GLN A CA 1
ATOM 1029 C C . GLN A 1 136 ? 6.548 10.746 3.681 1.00 94.75 136 GLN A C 1
ATOM 1031 O O . GLN A 1 136 ? 6.196 10.812 4.857 1.00 94.75 136 GLN A O 1
ATOM 1036 N N . ASP A 1 137 ? 5.671 10.597 2.685 1.00 95.75 137 ASP A N 1
ATOM 1037 C CA . ASP A 1 137 ? 4.234 10.467 2.926 1.00 95.75 137 ASP A CA 1
ATOM 1038 C C . ASP A 1 137 ? 3.894 9.180 3.685 1.00 95.75 137 ASP A C 1
ATOM 1040 O O . ASP A 1 137 ? 3.064 9.226 4.587 1.00 95.75 137 ASP A O 1
ATOM 1044 N N . VAL A 1 138 ? 4.580 8.063 3.403 1.00 95.25 138 VAL A N 1
ATOM 1045 C CA . VAL A 1 138 ? 4.408 6.807 4.162 1.00 95.25 138 VAL A CA 1
ATOM 1046 C C . VAL A 1 138 ? 4.740 7.024 5.642 1.00 95.25 138 VAL A C 1
ATOM 1048 O O . VAL A 1 138 ? 3.983 6.614 6.522 1.00 95.25 138 VAL A O 1
ATOM 1051 N N . LEU A 1 139 ? 5.845 7.720 5.936 1.00 95.88 139 LEU A N 1
ATOM 1052 C CA . LEU A 1 139 ? 6.215 8.071 7.313 1.00 95.88 139 LEU A CA 1
ATOM 1053 C C . LEU A 1 139 ? 5.195 9.027 7.951 1.00 95.88 139 LEU A C 1
ATOM 1055 O O . LEU A 1 139 ? 4.853 8.882 9.124 1.00 95.88 139 LEU A O 1
ATOM 1059 N N . MET A 1 140 ? 4.667 9.988 7.192 1.00 95.44 140 MET A N 1
ATOM 1060 C CA . MET A 1 140 ? 3.616 10.882 7.685 1.00 95.44 140 MET A CA 1
ATOM 1061 C C . MET A 1 140 ? 2.301 10.147 7.953 1.00 95.44 140 MET A C 1
ATOM 1063 O O . MET A 1 140 ? 1.608 10.500 8.907 1.00 95.44 140 MET A O 1
ATOM 1067 N N . ASP A 1 141 ? 1.957 9.123 7.174 1.00 97.12 141 ASP A N 1
ATOM 1068 C CA . ASP A 1 141 ? 0.759 8.314 7.403 1.00 97.12 141 ASP A CA 1
ATOM 1069 C C . ASP A 1 141 ? 0.852 7.532 8.723 1.00 97.12 141 ASP A C 1
ATOM 1071 O O . ASP A 1 141 ? -0.140 7.458 9.448 1.00 97.12 141 ASP A O 1
ATOM 1075 N N . ILE A 1 142 ? 2.045 7.082 9.134 1.00 97.69 142 ILE A N 1
ATOM 1076 C CA . ILE A 1 142 ? 2.271 6.525 10.483 1.00 97.69 142 ILE A CA 1
ATOM 1077 C C . ILE A 1 142 ? 1.907 7.548 11.565 1.00 97.69 142 ILE A C 1
ATOM 1079 O O . ILE A 1 142 ? 1.163 7.231 12.496 1.00 97.69 142 ILE A O 1
ATOM 1083 N N . GLN A 1 143 ? 2.396 8.786 11.443 1.00 98.00 143 GLN A N 1
ATOM 1084 C CA . GLN A 1 143 ? 2.083 9.840 12.411 1.00 98.00 143 GLN A CA 1
ATOM 1085 C C . GLN A 1 143 ? 0.582 10.168 12.419 1.00 98.00 143 GLN A C 1
ATOM 1087 O O . GLN A 1 143 ? -0.012 10.266 13.491 1.00 98.00 143 GLN A O 1
ATOM 1092 N N . ARG A 1 144 ? -0.053 10.278 11.245 1.00 97.75 144 ARG A N 1
ATOM 1093 C CA . ARG A 1 144 ? -1.498 10.543 11.116 1.00 97.75 144 ARG A CA 1
ATOM 1094 C C . ARG A 1 144 ? -2.339 9.456 11.776 1.00 97.75 144 ARG A C 1
ATOM 1096 O O . ARG A 1 144 ? -3.314 9.773 12.457 1.00 97.75 144 ARG A O 1
ATOM 1103 N N . LEU A 1 145 ? -1.968 8.189 11.597 1.00 98.00 145 LEU A N 1
ATOM 1104 C CA . LEU A 1 145 ? -2.641 7.057 12.235 1.00 98.00 145 LEU A CA 1
ATOM 1105 C C . LEU A 1 145 ? -2.472 7.096 13.756 1.00 98.00 145 LEU A C 1
ATOM 1107 O O . LEU A 1 145 ? -3.453 6.948 14.482 1.00 98.00 145 LEU A O 1
ATOM 1111 N N . ALA A 1 146 ? -1.261 7.362 14.248 1.00 97.81 146 ALA A N 1
ATOM 1112 C CA . ALA A 1 146 ? -1.004 7.506 15.678 1.00 97.81 146 ALA A CA 1
ATOM 1113 C C .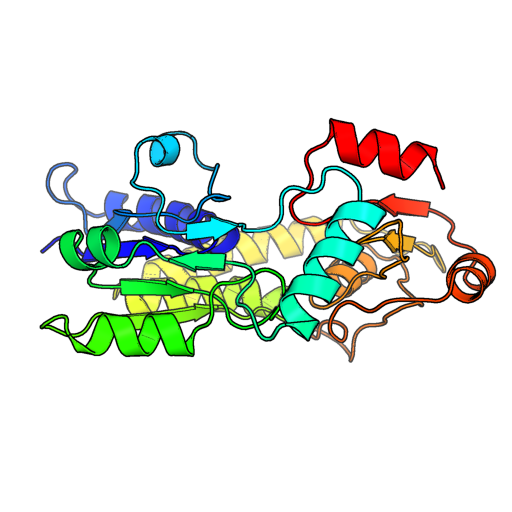 ALA A 1 146 ? -1.817 8.654 16.301 1.00 97.81 146 ALA A C 1
ATOM 1115 O O . ALA A 1 146 ? -2.472 8.468 17.327 1.00 97.81 146 ALA A O 1
ATOM 1116 N N . ASP A 1 147 ? -1.861 9.816 15.646 1.00 97.50 147 ASP A N 1
ATOM 1117 C CA . ASP A 1 147 ? -2.669 10.963 16.073 1.00 97.50 147 ASP A CA 1
ATOM 1118 C C . ASP A 1 147 ? -4.173 10.640 16.050 1.00 97.50 147 ASP A C 1
ATOM 1120 O O . ASP A 1 147 ? -4.929 11.068 16.929 1.00 97.50 147 ASP A O 1
ATOM 1124 N N . ALA A 1 148 ? -4.632 9.853 15.071 1.00 96.88 148 ALA A N 1
ATOM 1125 C CA . ALA A 1 148 ? -6.018 9.402 14.998 1.00 96.88 148 ALA A CA 1
ATOM 1126 C C . ALA A 1 148 ? -6.408 8.484 16.168 1.00 96.88 148 ALA A C 1
ATOM 1128 O O . ALA A 1 148 ? -7.560 8.520 16.606 1.00 96.88 148 ALA A O 1
ATOM 1129 N N . MET A 1 149 ? -5.447 7.732 16.704 1.00 96.38 149 MET A N 1
ATOM 1130 C CA . MET A 1 149 ? -5.605 6.891 17.893 1.00 96.38 149 MET A CA 1
ATOM 1131 C C . MET A 1 149 ? -5.356 7.641 19.214 1.00 96.38 149 MET A C 1
ATOM 1133 O O . MET A 1 149 ? -5.575 7.074 20.278 1.00 96.38 149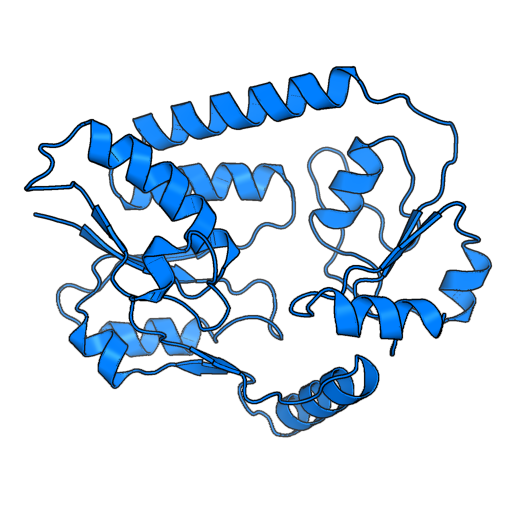 MET A O 1
ATOM 1137 N N . GLY A 1 150 ? -4.930 8.910 19.166 1.00 96.00 150 GLY A N 1
ATOM 1138 C CA . GLY A 1 150 ? -4.580 9.700 20.353 1.00 96.00 150 GLY A CA 1
ATOM 1139 C C . GLY A 1 150 ? -3.174 9.429 20.904 1.00 96.00 150 GLY A C 1
ATOM 1140 O O . GLY A 1 150 ? -2.824 9.942 21.961 1.00 96.00 150 GLY A O 1
ATOM 1141 N N . GLU A 1 151 ? -2.350 8.681 20.170 1.00 96.75 151 GLU A N 1
ATOM 1142 C CA . GLU A 1 151 ? -1.054 8.145 20.603 1.00 96.75 151 GLU A CA 1
ATOM 1143 C C . GLU A 1 151 ? 0.116 8.792 19.845 1.00 96.75 151 GLU A C 1
ATOM 1145 O O . GLU A 1 151 ? 1.046 8.138 19.369 1.00 96.75 151 GLU A O 1
ATOM 1150 N N . SER A 1 152 ? 0.072 10.123 19.725 1.00 97.06 152 SER A N 1
ATOM 1151 C CA . SER A 1 152 ? 1.010 10.920 18.915 1.00 97.06 152 SER A CA 1
ATOM 1152 C C . SER A 1 152 ? 2.488 10.680 19.257 1.00 97.06 152 SER A C 1
ATOM 1154 O O . SER A 1 152 ? 3.346 10.708 18.373 1.00 97.06 152 SER A O 1
ATOM 1156 N N . GLY A 1 153 ? 2.792 10.434 20.540 1.00 98.00 153 GLY A N 1
ATOM 1157 C CA . GLY A 1 153 ? 4.145 10.123 21.008 1.00 98.00 153 GLY A CA 1
ATOM 1158 C C . GLY A 1 153 ? 4.707 8.851 20.376 1.00 98.00 153 GLY A C 1
ATOM 1159 O O . GLY A 1 153 ? 5.810 8.880 19.842 1.00 98.00 153 GLY A O 1
ATOM 1160 N N . VAL A 1 154 ? 3.905 7.784 20.339 1.00 97.94 154 VAL A N 1
ATOM 1161 C CA . VAL A 1 154 ? 4.299 6.499 19.743 1.00 97.94 154 VAL A CA 1
ATOM 1162 C C . VAL A 1 154 ? 4.549 6.633 18.246 1.00 97.94 154 VAL A C 1
ATOM 1164 O O . VAL A 1 154 ? 5.514 6.072 17.729 1.00 97.94 154 VAL A O 1
ATOM 1167 N N . GLY A 1 155 ? 3.700 7.401 17.553 1.00 98.06 155 GLY A N 1
ATOM 1168 C CA . GLY A 1 155 ? 3.881 7.700 16.133 1.00 98.06 155 GLY A CA 1
ATOM 1169 C C . GLY A 1 155 ? 5.220 8.374 15.856 1.00 98.06 155 GLY A C 1
ATOM 1170 O O . GLY A 1 155 ? 5.960 7.928 14.982 1.00 98.06 155 GLY A O 1
ATOM 1171 N N . ARG A 1 156 ? 5.567 9.391 16.653 1.00 98.38 156 ARG A N 1
ATOM 1172 C CA . ARG A 1 156 ? 6.828 10.127 16.509 1.00 98.38 156 ARG A CA 1
ATOM 1173 C C . ARG A 1 156 ? 8.036 9.222 16.698 1.00 98.38 156 ARG A C 1
ATOM 1175 O O . ARG A 1 156 ? 8.954 9.270 15.884 1.00 98.38 156 ARG A O 1
ATOM 1182 N N . ASP A 1 157 ? 8.018 8.397 17.737 1.00 98.19 157 ASP A N 1
ATOM 1183 C CA . ASP A 1 157 ? 9.117 7.478 18.035 1.00 98.19 157 ASP A CA 1
ATOM 1184 C C . ASP A 1 157 ? 9.288 6.445 16.912 1.00 98.19 157 ASP A C 1
ATOM 1186 O O . ASP A 1 157 ? 10.402 6.206 16.450 1.00 98.19 157 ASP A O 1
ATOM 1190 N N . LEU A 1 158 ? 8.185 5.889 16.393 1.00 98.00 158 LEU A N 1
ATOM 1191 C CA . LEU A 1 158 ? 8.234 4.945 15.273 1.00 98.00 158 LEU A CA 1
ATOM 1192 C C . LEU A 1 158 ? 8.750 5.598 13.981 1.00 98.00 158 LEU A C 1
ATOM 1194 O O . LEU A 1 158 ? 9.550 4.993 13.266 1.00 98.00 158 LEU A O 1
ATOM 1198 N N . VAL A 1 159 ? 8.325 6.827 13.681 1.00 98.31 159 VAL A N 1
ATOM 1199 C CA . VAL A 1 159 ? 8.819 7.581 12.520 1.00 98.31 159 VAL A CA 1
ATOM 1200 C C . VAL A 1 159 ? 10.316 7.863 12.646 1.00 98.31 159 VAL A C 1
ATOM 1202 O O . VAL A 1 159 ? 11.044 7.675 11.673 1.00 98.31 159 VAL A O 1
ATOM 1205 N N . LEU A 1 160 ? 10.796 8.254 13.831 1.00 98.25 160 LEU A N 1
ATOM 1206 C CA . LEU A 1 160 ? 12.224 8.472 14.086 1.00 98.25 160 LEU A CA 1
ATOM 1207 C C . LEU A 1 160 ? 13.042 7.185 13.914 1.00 98.25 160 LEU A C 1
ATOM 1209 O O . LEU A 1 160 ? 14.091 7.215 13.266 1.00 98.25 160 LEU A O 1
ATOM 1213 N N . ASP A 1 161 ? 12.552 6.056 14.430 1.00 97.81 161 ASP A N 1
ATOM 1214 C CA . ASP A 1 161 ? 13.193 4.747 14.265 1.00 97.81 161 ASP A CA 1
ATOM 1215 C C . ASP A 1 161 ? 13.308 4.366 12.776 1.00 97.81 161 ASP A C 1
ATOM 1217 O O . ASP A 1 161 ? 14.364 3.927 12.312 1.00 97.81 161 ASP A O 1
ATOM 1221 N N . LEU A 1 162 ? 12.231 4.542 12.003 1.00 96.88 162 LEU A N 1
ATOM 1222 C CA . LEU A 1 162 ? 12.209 4.217 10.573 1.00 96.88 162 LEU A CA 1
ATOM 1223 C C . LEU A 1 162 ? 13.066 5.170 9.740 1.00 96.88 162 LEU A C 1
ATOM 1225 O O . LEU A 1 162 ? 13.790 4.704 8.861 1.00 96.88 162 LEU A O 1
ATOM 1229 N N . GLN A 1 163 ? 13.044 6.469 10.040 1.00 97.06 163 GLN A N 1
ATOM 1230 C CA . GLN A 1 163 ? 13.911 7.445 9.381 1.00 97.06 163 GLN A CA 1
ATOM 1231 C C . GLN A 1 163 ? 15.384 7.132 9.656 1.00 97.06 163 GLN A C 1
ATOM 1233 O O . GLN A 1 163 ? 16.181 7.102 8.727 1.00 97.06 163 GLN A O 1
ATOM 1238 N N . THR A 1 164 ? 15.737 6.787 10.898 1.00 98.06 164 THR A N 1
ATOM 1239 C CA . THR A 1 164 ? 17.108 6.388 11.254 1.00 98.06 164 THR A CA 1
ATOM 1240 C C . THR A 1 164 ? 17.555 5.152 10.470 1.00 98.06 164 THR A C 1
ATOM 1242 O O . THR A 1 164 ? 18.685 5.092 9.986 1.00 98.06 164 THR A O 1
ATOM 1245 N N . ARG A 1 165 ? 16.670 4.159 10.305 1.00 96.94 165 ARG A N 1
ATOM 1246 C CA . ARG A 1 165 ? 16.951 2.963 9.492 1.00 96.94 165 ARG A CA 1
ATOM 1247 C C . ARG A 1 165 ? 17.128 3.298 8.014 1.00 96.94 165 ARG A C 1
ATOM 1249 O O . ARG A 1 165 ? 18.009 2.728 7.374 1.00 96.94 165 ARG A O 1
ATOM 1256 N N . LEU A 1 166 ? 16.303 4.198 7.486 1.00 95.62 166 LEU A N 1
ATOM 1257 C CA . LEU A 1 166 ? 16.406 4.667 6.110 1.00 95.62 166 LEU A CA 1
ATOM 1258 C C . LEU A 1 166 ? 17.732 5.399 5.883 1.00 95.62 166 LEU A C 1
ATOM 1260 O O . LEU A 1 166 ? 18.469 5.046 4.967 1.00 95.62 166 LEU A O 1
ATOM 1264 N N . ASP A 1 167 ? 18.073 6.346 6.755 1.00 95.94 167 ASP A N 1
ATOM 1265 C CA . ASP A 1 167 ? 19.326 7.101 6.690 1.00 95.94 167 ASP A CA 1
ATOM 1266 C C . ASP A 1 167 ? 20.538 6.165 6.762 1.00 95.94 167 ASP A C 1
ATOM 1268 O O . ASP A 1 167 ? 21.469 6.291 5.969 1.00 95.94 167 ASP A O 1
ATOM 1272 N N . ALA A 1 168 ? 20.504 5.167 7.652 1.00 97.31 168 ALA A N 1
ATOM 1273 C CA . ALA A 1 168 ? 21.553 4.157 7.749 1.00 97.31 168 ALA A CA 1
ATOM 1274 C C . ALA A 1 168 ? 21.699 3.332 6.459 1.00 97.31 168 ALA A C 1
ATOM 1276 O O . ALA A 1 168 ? 22.821 3.080 6.024 1.00 97.31 168 ALA A O 1
ATOM 1277 N N . ALA A 1 169 ? 20.593 2.939 5.818 1.00 95.31 169 ALA A N 1
ATOM 1278 C CA . ALA A 1 169 ? 20.637 2.236 4.536 1.00 95.31 169 ALA A CA 1
ATOM 1279 C C . ALA A 1 169 ? 21.241 3.113 3.425 1.00 95.31 169 ALA A C 1
ATOM 1281 O O . ALA A 1 169 ? 22.055 2.632 2.636 1.00 95.31 169 ALA A O 1
ATOM 1282 N N . LEU A 1 170 ? 20.907 4.406 3.403 1.00 93.88 170 LEU A N 1
ATOM 1283 C CA . LEU A 1 170 ? 21.426 5.361 2.420 1.00 93.88 170 LEU A CA 1
ATOM 1284 C C . LEU A 1 170 ? 22.941 5.581 2.541 1.00 93.88 170 LEU A C 1
ATOM 1286 O O . LEU A 1 170 ? 23.592 5.830 1.530 1.00 93.88 170 LEU A O 1
ATOM 1290 N N . LEU A 1 171 ? 23.536 5.410 3.728 1.00 95.19 171 LEU A N 1
ATOM 1291 C CA . LEU A 1 171 ? 24.999 5.459 3.897 1.00 95.19 171 LEU A CA 1
ATOM 1292 C C . LEU A 1 171 ? 25.741 4.346 3.138 1.00 95.19 171 LEU A C 1
ATOM 1294 O O . LEU A 1 171 ? 26.939 4.474 2.888 1.00 95.19 171 LEU A O 1
ATOM 1298 N N . HIS A 1 172 ? 25.054 3.257 2.782 1.00 94.12 172 HIS A N 1
ATOM 1299 C CA . HIS A 1 172 ? 25.626 2.143 2.023 1.00 94.12 172 HIS A CA 1
ATOM 1300 C C . HIS A 1 172 ? 25.430 2.271 0.510 1.00 94.12 172 HIS A C 1
ATOM 1302 O O . HIS A 1 172 ? 25.979 1.464 -0.245 1.00 94.12 172 HIS A O 1
ATOM 1308 N N . VAL A 1 173 ? 24.659 3.258 0.052 1.00 92.44 173 VAL A N 1
ATOM 1309 C CA . VAL A 1 173 ? 24.384 3.448 -1.369 1.00 92.44 173 VAL A CA 1
ATOM 1310 C C . VAL A 1 173 ? 25.637 3.977 -2.058 1.00 92.44 173 VAL A C 1
ATOM 1312 O O . VAL A 1 173 ? 26.151 5.052 -1.755 1.00 92.44 173 VAL A O 1
ATOM 1315 N N . THR A 1 174 ? 26.130 3.207 -3.024 1.00 83.69 174 THR A N 1
ATOM 1316 C CA . THR A 1 174 ? 27.049 3.739 -4.033 1.00 83.69 174 THR A CA 1
ATOM 1317 C C . THR A 1 174 ? 26.220 4.435 -5.103 1.00 83.69 174 THR A C 1
ATOM 1319 O O . THR A 1 174 ? 25.111 3.997 -5.385 1.00 83.69 174 THR A O 1
ATOM 1322 N N . HIS A 1 175 ? 26.733 5.507 -5.700 1.00 77.06 175 HIS A N 1
ATOM 1323 C CA . HIS A 1 175 ? 26.076 6.178 -6.822 1.00 77.06 175 HIS A CA 1
ATOM 1324 C C . HIS A 1 175 ? 26.726 5.714 -8.131 1.00 77.06 175 HIS A C 1
ATOM 1326 O O . HIS A 1 175 ? 27.605 6.418 -8.644 1.00 77.06 175 HIS A O 1
ATOM 1332 N N . PRO A 1 176 ? 26.385 4.516 -8.654 1.00 74.31 176 PRO A N 1
ATOM 1333 C CA . PRO A 1 176 ? 26.874 4.101 -9.956 1.00 74.31 176 PRO A CA 1
ATOM 1334 C C . PRO A 1 176 ? 26.376 5.114 -10.984 1.00 74.31 176 PRO A C 1
ATOM 1336 O O . PRO A 1 176 ? 25.183 5.390 -11.099 1.00 74.31 176 PRO A O 1
ATOM 1339 N N . THR A 1 177 ? 27.295 5.719 -11.726 1.00 78.56 177 THR A N 1
ATOM 1340 C CA . THR A 1 177 ? 26.922 6.711 -12.729 1.00 78.56 177 THR A CA 1
ATOM 1341 C C . THR A 1 177 ? 26.133 6.035 -13.842 1.00 78.56 177 THR A C 1
ATOM 1343 O O . THR A 1 177 ? 26.697 5.245 -14.595 1.00 78.56 177 THR A O 1
ATOM 1346 N N . GLY A 1 178 ? 24.853 6.383 -13.969 1.00 85.38 178 GLY A N 1
ATOM 1347 C CA . GLY A 1 178 ? 24.045 6.038 -15.135 1.00 85.38 178 GLY A CA 1
ATOM 1348 C C . GLY A 1 178 ? 23.411 4.648 -15.136 1.00 85.38 178 GLY A C 1
ATOM 1349 O O . GLY A 1 178 ? 22.939 4.258 -16.195 1.00 85.38 178 GLY A O 1
ATOM 1350 N N . LEU A 1 179 ? 23.362 3.929 -14.006 1.00 94.69 179 LEU A N 1
ATOM 1351 C CA . LEU A 1 179 ? 22.632 2.656 -13.924 1.00 94.69 179 LEU A CA 1
ATOM 1352 C C . LEU A 1 179 ? 21.128 2.902 -14.133 1.00 94.69 179 LEU A C 1
ATOM 1354 O O . LEU A 1 179 ? 20.495 3.551 -13.302 1.00 94.69 179 LEU A O 1
ATOM 1358 N N . LYS A 1 180 ? 20.554 2.402 -15.226 1.00 95.50 180 LYS A N 1
ATOM 1359 C CA . LYS A 1 180 ? 19.141 2.557 -15.594 1.00 95.50 180 LYS A CA 1
ATOM 1360 C C . LYS A 1 180 ? 18.334 1.338 -15.158 1.00 95.50 180 LYS A C 1
ATOM 1362 O O . LYS A 1 180 ? 18.635 0.212 -15.552 1.00 95.50 180 LYS A O 1
ATOM 1367 N N . ILE A 1 181 ? 17.271 1.570 -14.394 1.00 96.12 181 ILE A N 1
ATOM 1368 C CA . ILE A 1 181 ? 16.327 0.534 -13.967 1.00 96.12 181 ILE A CA 1
ATOM 1369 C C . ILE A 1 181 ? 15.035 0.655 -14.771 1.00 96.12 181 ILE A C 1
ATOM 1371 O O . ILE A 1 181 ? 14.355 1.684 -14.736 1.00 96.12 181 ILE A O 1
ATOM 1375 N N . GLY A 1 182 ? 14.671 -0.425 -15.456 1.00 96.00 182 GLY A N 1
ATOM 1376 C CA . GLY A 1 182 ? 13.342 -0.616 -16.024 1.00 96.00 182 GLY A CA 1
ATOM 1377 C C . GLY A 1 182 ? 12.429 -1.268 -14.998 1.00 96.00 182 GLY A C 1
ATOM 1378 O O . GLY A 1 182 ? 12.466 -2.483 -14.842 1.00 96.00 182 GLY A O 1
ATOM 1379 N N . PHE A 1 183 ? 11.623 -0.476 -14.291 1.00 96.69 183 PHE A N 1
ATOM 1380 C CA . PHE A 1 183 ? 10.646 -1.005 -13.341 1.00 96.69 183 PHE A CA 1
ATOM 1381 C C . PHE A 1 183 ? 9.286 -1.183 -14.015 1.00 96.69 183 PHE A C 1
ATOM 1383 O O . PHE A 1 183 ? 8.698 -0.208 -14.495 1.00 96.69 183 PHE A O 1
ATOM 1390 N N . LEU A 1 184 ? 8.789 -2.416 -14.024 1.00 96.25 184 LEU A N 1
ATOM 1391 C CA . LEU A 1 184 ? 7.493 -2.792 -14.569 1.00 96.25 184 LEU A CA 1
ATOM 1392 C C . LEU A 1 184 ? 6.533 -3.135 -13.428 1.00 96.25 184 LEU A C 1
ATOM 1394 O O . LEU A 1 184 ? 6.659 -4.175 -12.782 1.00 96.25 184 LEU A O 1
ATOM 1398 N N . GLU A 1 185 ? 5.558 -2.251 -13.210 1.00 93.81 185 GLU A N 1
ATOM 1399 C CA . GLU A 1 185 ? 4.401 -2.516 -12.341 1.00 93.81 185 GLU A CA 1
ATOM 1400 C C . GLU A 1 185 ? 3.365 -3.403 -13.027 1.00 93.81 185 GLU A C 1
ATOM 1402 O O . GLU A 1 185 ? 2.435 -3.856 -12.378 1.00 93.81 185 GLU A O 1
ATOM 1407 N N . TRP A 1 186 ? 3.493 -3.619 -14.335 1.00 95.12 186 TRP A N 1
ATOM 1408 C CA . TRP A 1 186 ? 2.647 -4.507 -15.121 1.00 95.12 186 TRP A CA 1
ATOM 1409 C C . TRP A 1 186 ? 3.363 -4.847 -16.428 1.00 95.12 186 TRP A C 1
ATOM 1411 O O . TRP A 1 186 ? 4.045 -3.984 -16.991 1.00 95.12 186 TRP A O 1
ATOM 1421 N N . THR A 1 187 ? 3.239 -6.085 -16.899 1.00 95.44 187 THR A N 1
ATOM 1422 C CA . THR A 1 187 ? 3.978 -6.599 -18.068 1.00 95.44 187 THR A CA 1
ATOM 1423 C C . THR A 1 187 ? 3.166 -6.558 -19.360 1.00 95.44 187 THR A C 1
ATOM 1425 O O . THR A 1 187 ? 3.737 -6.340 -20.426 1.00 95.44 187 THR A O 1
ATOM 1428 N N . ASP A 1 188 ? 1.842 -6.702 -19.281 1.00 93.75 188 ASP A N 1
ATOM 1429 C CA . ASP A 1 188 ? 0.952 -6.627 -20.442 1.00 93.75 188 ASP A CA 1
ATOM 1430 C C . ASP A 1 188 ? -0.399 -5.978 -20.081 1.00 93.75 188 ASP A C 1
ATOM 1432 O O . ASP A 1 188 ? -1.198 -6.587 -19.363 1.00 93.75 188 ASP A O 1
ATOM 1436 N N . PRO A 1 189 ? -0.671 -4.739 -20.531 1.00 94.38 189 PRO A N 1
ATOM 1437 C CA . PRO A 1 189 ? 0.263 -3.837 -21.205 1.00 94.38 189 PRO A CA 1
ATOM 1438 C C . PRO A 1 189 ? 1.395 -3.390 -20.265 1.00 94.38 189 PRO A C 1
ATOM 1440 O O . PRO A 1 189 ? 1.267 -3.474 -19.049 1.00 94.38 189 PRO A O 1
ATOM 1443 N N . LEU A 1 190 ? 2.497 -2.867 -20.808 1.00 95.75 190 LEU A N 1
ATOM 1444 C CA . LEU A 1 190 ? 3.606 -2.394 -19.976 1.00 95.75 190 LEU A CA 1
ATOM 1445 C C . LEU A 1 190 ? 3.201 -1.150 -19.177 1.00 95.75 190 LEU A C 1
ATOM 1447 O O . LEU A 1 190 ? 2.839 -0.130 -19.768 1.00 95.75 190 LEU A O 1
ATOM 1451 N N . PHE A 1 191 ? 3.324 -1.203 -17.851 1.00 96.06 191 PHE A N 1
ATOM 1452 C CA . PHE A 1 191 ? 3.208 -0.035 -16.972 1.00 96.06 191 PHE A CA 1
ATOM 1453 C C . PHE A 1 191 ? 4.532 0.233 -16.269 1.00 96.06 191 PHE A C 1
ATOM 1455 O O . PHE A 1 191 ? 5.095 -0.653 -15.628 1.00 96.06 191 PHE A O 1
ATOM 1462 N N . CYS A 1 192 ? 5.011 1.476 -16.345 1.00 95.75 192 CYS A N 1
ATOM 1463 C CA . CYS A 1 192 ? 6.164 1.896 -15.555 1.00 95.75 192 CYS A CA 1
ATOM 1464 C C . CYS A 1 192 ? 5.764 2.256 -14.123 1.00 95.75 192 CYS A C 1
ATOM 1466 O O . CYS A 1 192 ? 4.640 2.703 -13.874 1.00 95.75 192 CYS A O 1
ATOM 1468 N N . GLY A 1 193 ? 6.724 2.116 -13.207 1.00 93.88 193 GLY A N 1
ATOM 1469 C CA . GLY A 1 193 ? 6.533 2.461 -11.802 1.00 93.88 193 GLY A CA 1
ATOM 1470 C C . GLY A 1 193 ? 6.184 3.932 -11.573 1.00 93.88 193 GLY A C 1
ATOM 1471 O O . GLY A 1 193 ? 6.660 4.819 -12.290 1.00 93.88 193 GLY A O 1
ATOM 1472 N N . GLY A 1 194 ? 5.358 4.200 -10.564 1.00 94.19 194 GLY A N 1
ATOM 1473 C CA . GLY A 1 194 ? 4.923 5.549 -10.190 1.00 94.19 194 GLY A CA 1
ATOM 1474 C C . GLY A 1 194 ? 5.065 5.860 -8.704 1.00 94.19 194 GLY A C 1
ATOM 1475 O O . GLY A 1 194 ? 5.612 5.076 -7.931 1.00 94.19 194 GLY A O 1
ATOM 1476 N N . HIS A 1 195 ? 4.573 7.032 -8.298 1.00 94.12 195 HIS A N 1
ATOM 1477 C CA . HIS A 1 195 ? 4.589 7.479 -6.900 1.00 94.12 195 HIS A CA 1
ATOM 1478 C C . HIS A 1 195 ? 5.994 7.359 -6.269 1.00 94.12 195 HIS A C 1
ATOM 1480 O O . HIS A 1 195 ? 6.975 7.892 -6.786 1.00 94.12 195 HIS A O 1
ATOM 1486 N N . TRP A 1 196 ? 6.103 6.655 -5.149 1.00 94.88 196 TRP A N 1
ATOM 1487 C CA . TRP A 1 196 ? 7.317 6.494 -4.365 1.00 94.88 196 TRP A CA 1
ATOM 1488 C C . TRP A 1 196 ? 8.273 5.424 -4.917 1.00 94.88 196 TRP A C 1
ATOM 1490 O O . TRP A 1 196 ? 9.428 5.375 -4.498 1.00 94.88 196 TRP A O 1
ATOM 1500 N N . THR A 1 197 ? 7.854 4.619 -5.900 1.00 95.19 197 THR A N 1
ATOM 1501 C CA . THR A 1 197 ? 8.695 3.567 -6.492 1.00 95.19 197 THR A CA 1
ATOM 1502 C C . THR A 1 197 ? 9.896 4.143 -7.261 1.00 95.19 197 THR A C 1
ATOM 1504 O O . THR A 1 197 ? 11.026 3.770 -6.942 1.00 95.19 197 THR A O 1
ATOM 1507 N N . PRO A 1 198 ? 9.742 5.108 -8.197 1.00 95.44 198 PRO A N 1
ATOM 1508 C CA . PRO A 1 198 ? 10.898 5.769 -8.811 1.00 95.44 198 PRO A CA 1
ATOM 1509 C C . PRO A 1 198 ? 11.790 6.485 -7.797 1.00 95.44 198 PRO A C 1
ATOM 1511 O O . PRO A 1 198 ? 13.009 6.464 -7.932 1.00 95.44 198 PRO A O 1
ATOM 1514 N N . GLN A 1 199 ? 11.202 7.050 -6.738 1.00 95.75 199 GLN A N 1
ATOM 1515 C CA . GLN A 1 199 ? 11.969 7.678 -5.664 1.00 95.75 199 GLN A CA 1
ATOM 1516 C C . GLN A 1 199 ? 12.874 6.666 -4.950 1.00 95.75 199 GLN A C 1
ATOM 1518 O O . GLN A 1 199 ? 14.034 6.973 -4.697 1.00 95.75 199 GLN A O 1
ATOM 1523 N N . LEU A 1 200 ? 12.384 5.457 -4.659 1.00 95.00 200 LEU A N 1
ATOM 1524 C CA . LEU A 1 200 ? 13.192 4.384 -4.074 1.00 95.00 200 LEU A CA 1
ATOM 1525 C C . LEU A 1 200 ? 14.366 3.982 -4.976 1.00 95.00 200 LEU A C 1
ATOM 1527 O O . LEU A 1 200 ? 15.476 3.784 -4.482 1.00 95.00 200 LEU A O 1
ATOM 1531 N N . ILE A 1 201 ? 14.139 3.901 -6.288 1.00 94.75 201 ILE A N 1
ATOM 1532 C CA . ILE A 1 201 ? 15.180 3.587 -7.279 1.00 94.75 201 ILE A CA 1
ATOM 1533 C C . ILE A 1 201 ? 16.262 4.676 -7.299 1.00 94.75 201 ILE A C 1
ATOM 1535 O O . ILE A 1 201 ? 17.455 4.373 -7.255 1.00 94.75 201 ILE A O 1
ATOM 1539 N N . GLU A 1 202 ? 15.848 5.942 -7.317 1.00 93.19 202 GLU A N 1
ATOM 1540 C CA . GLU A 1 202 ? 16.757 7.092 -7.286 1.00 93.19 202 GLU A CA 1
ATOM 1541 C C . GLU A 1 202 ? 17.531 7.177 -5.964 1.00 93.19 202 GLU A C 1
ATOM 1543 O O . GLU A 1 202 ? 18.739 7.421 -5.957 1.00 93.19 202 GLU A O 1
ATOM 1548 N N . MET A 1 203 ? 16.867 6.897 -4.841 1.00 93.00 203 MET A N 1
ATOM 1549 C CA . MET A 1 203 ? 17.490 6.799 -3.518 1.00 93.00 203 MET A CA 1
ATOM 1550 C C . MET A 1 203 ? 18.514 5.661 -3.435 1.00 93.00 203 MET A C 1
ATOM 1552 O O . MET A 1 203 ? 19.509 5.800 -2.730 1.00 93.00 203 MET A O 1
ATOM 1556 N N . ALA A 1 204 ? 18.315 4.574 -4.184 1.00 93.31 204 ALA A N 1
ATOM 1557 C CA . ALA A 1 204 ? 19.281 3.486 -4.338 1.00 93.31 204 ALA A CA 1
ATOM 1558 C C . ALA A 1 204 ? 20.428 3.812 -5.322 1.00 93.31 204 ALA A C 1
ATOM 1560 O O . ALA A 1 204 ? 21.269 2.955 -5.590 1.00 93.31 204 ALA A O 1
ATOM 1561 N N . GLY A 1 205 ? 20.488 5.043 -5.845 1.00 92.94 205 GLY A N 1
ATOM 1562 C CA . GLY A 1 205 ? 21.576 5.539 -6.688 1.00 92.94 205 GLY A CA 1
ATOM 1563 C C . GLY A 1 205 ? 21.418 5.258 -8.183 1.00 92.94 205 GLY A C 1
ATOM 1564 O O . GLY A 1 205 ? 22.354 5.523 -8.936 1.00 92.94 205 GLY A O 1
ATOM 1565 N N . ALA A 1 206 ? 20.266 4.744 -8.617 1.00 94.25 206 ALA A N 1
ATOM 1566 C CA . ALA A 1 206 ? 19.992 4.409 -10.010 1.00 94.25 206 ALA A CA 1
ATOM 1567 C C . ALA A 1 206 ? 19.005 5.396 -10.664 1.00 94.25 206 ALA A C 1
ATOM 1569 O O . ALA A 1 206 ? 18.457 6.282 -10.018 1.00 94.25 206 ALA A O 1
ATOM 1570 N N . LEU A 1 207 ? 18.784 5.271 -11.970 1.00 93.38 207 LEU A N 1
ATOM 1571 C CA . LEU A 1 207 ? 17.896 6.133 -12.749 1.00 93.38 207 LEU A CA 1
ATOM 1572 C C . LEU A 1 207 ? 16.624 5.382 -13.149 1.00 93.38 207 LEU A C 1
ATOM 1574 O O . LEU A 1 207 ? 16.701 4.258 -13.640 1.00 93.38 207 LEU A O 1
ATOM 1578 N N . HIS A 1 208 ? 15.469 6.042 -13.037 1.00 93.00 208 HIS A N 1
ATOM 1579 C CA . HIS A 1 208 ? 14.192 5.569 -13.584 1.00 93.00 208 HIS A CA 1
ATOM 1580 C C . HIS A 1 208 ? 13.649 6.565 -14.636 1.00 93.00 208 HIS A C 1
ATOM 1582 O O . HIS A 1 208 ? 12.745 7.361 -14.365 1.00 93.00 208 HIS A O 1
ATOM 1588 N N . PRO A 1 209 ? 14.201 6.571 -15.862 1.00 91.62 209 PRO A N 1
ATOM 1589 C CA . PRO A 1 209 ? 13.937 7.626 -16.849 1.00 91.62 209 PRO A CA 1
ATOM 1590 C C . PRO A 1 209 ? 12.514 7.599 -17.433 1.00 91.62 209 PRO A C 1
ATOM 1592 O O . PRO A 1 209 ? 12.059 8.599 -17.984 1.00 91.62 209 PRO A O 1
ATOM 1595 N N . LEU A 1 210 ? 11.791 6.481 -17.305 1.00 93.25 210 LEU A N 1
ATOM 1596 C CA . LEU A 1 210 ? 10.437 6.340 -17.849 1.00 93.25 210 LEU A CA 1
ATOM 1597 C C . LEU A 1 210 ? 9.400 7.146 -17.069 1.00 93.25 210 LEU A C 1
ATOM 1599 O O . LEU A 1 210 ? 8.405 7.571 -17.644 1.00 93.25 210 LEU A O 1
ATOM 1603 N N . ASN A 1 211 ? 9.595 7.364 -15.772 1.00 94.19 211 ASN A N 1
ATOM 1604 C CA . ASN A 1 211 ? 8.675 8.136 -14.937 1.00 94.19 211 ASN A CA 1
ATOM 1605 C C . ASN A 1 211 ? 9.459 8.793 -13.793 1.00 94.19 211 ASN A C 1
ATOM 1607 O O . ASN A 1 211 ? 9.447 8.267 -12.682 1.00 94.19 211 ASN A O 1
ATOM 1611 N N . PRO A 1 212 ? 10.220 9.863 -14.077 1.00 91.06 212 PRO A N 1
ATOM 1612 C CA . PRO A 1 212 ? 11.137 10.447 -13.104 1.00 91.06 212 PRO A CA 1
ATOM 1613 C C . PRO A 1 212 ? 10.389 11.137 -11.961 1.00 91.06 212 PRO A C 1
ATOM 1615 O O . PRO A 1 212 ? 9.241 11.580 -12.118 1.00 91.06 212 PRO A O 1
ATOM 1618 N N . THR A 1 213 ? 11.058 11.271 -10.817 1.00 93.88 213 THR A N 1
ATOM 1619 C CA . THR A 1 213 ? 10.534 12.064 -9.703 1.00 93.88 213 THR A CA 1
ATOM 1620 C C . THR A 1 213 ? 10.422 13.550 -10.054 1.00 93.88 213 THR A C 1
ATOM 1622 O O . THR A 1 213 ? 11.027 14.063 -10.999 1.00 93.88 213 THR A O 1
ATOM 1625 N N . ARG A 1 214 ? 9.611 14.279 -9.280 1.00 90.38 214 ARG A N 1
ATOM 1626 C CA . ARG A 1 214 ? 9.404 15.730 -9.455 1.00 90.38 214 ARG A CA 1
ATOM 1627 C C . ARG A 1 214 ? 10.393 16.595 -8.668 1.00 90.38 214 ARG A C 1
ATOM 1629 O O . ARG A 1 214 ? 10.277 17.820 -8.679 1.00 90.38 214 ARG A O 1
ATOM 1636 N N . GLY A 1 215 ? 11.353 15.976 -7.985 1.00 84.31 215 GLY A N 1
ATOM 1637 C CA . GLY A 1 215 ? 12.369 16.650 -7.188 1.00 84.31 215 GLY A CA 1
ATOM 1638 C C . GLY A 1 215 ? 12.690 15.910 -5.893 1.00 84.31 215 GLY A C 1
ATOM 1639 O O . GLY A 1 215 ? 12.171 14.832 -5.614 1.00 84.31 215 GLY A O 1
ATOM 1640 N N . LEU A 1 216 ? 13.541 16.526 -5.072 1.00 77.94 216 LEU A N 1
ATOM 1641 C CA . LEU A 1 216 ? 13.951 15.959 -3.791 1.00 77.94 216 LEU A CA 1
ATOM 1642 C C . LEU A 1 216 ? 12.736 15.776 -2.863 1.00 77.94 216 LEU A C 1
ATOM 1644 O O . LEU A 1 216 ? 11.933 16.696 -2.707 1.00 77.94 216 LEU A O 1
ATOM 1648 N N . HIS A 1 217 ? 12.621 14.595 -2.249 1.00 80.62 217 HIS A N 1
ATOM 1649 C CA . HIS A 1 217 ? 11.492 14.193 -1.390 1.00 80.62 217 HIS A CA 1
ATOM 1650 C C . HIS A 1 217 ? 10.115 14.200 -2.077 1.00 80.62 217 HIS A C 1
ATOM 1652 O O . HIS A 1 217 ? 9.087 14.221 -1.403 1.00 80.62 217 HIS A O 1
ATOM 1658 N N . GLN A 1 218 ? 10.080 14.168 -3.409 1.00 90.62 218 GLN A N 1
ATOM 1659 C CA . GLN A 1 218 ? 8.850 14.037 -4.180 1.00 90.62 218 GLN A CA 1
ATOM 1660 C C . GLN A 1 218 ? 8.882 12.731 -4.962 1.00 90.62 218 GLN A C 1
ATOM 1662 O O . GLN A 1 218 ? 9.912 12.349 -5.508 1.00 90.62 218 GLN A O 1
ATOM 1667 N N . GLY A 1 219 ? 7.743 12.051 -5.030 1.00 94.31 219 GLY A N 1
ATOM 1668 C CA . GLY A 1 219 ? 7.590 10.898 -5.903 1.00 94.31 219 GLY A CA 1
ATOM 1669 C C . GLY A 1 219 ? 7.477 11.289 -7.374 1.00 94.31 219 GLY A C 1
ATOM 1670 O O . GLY A 1 219 ? 7.543 12.462 -7.768 1.00 94.31 219 GLY A O 1
ATOM 1671 N N . ALA A 1 220 ? 7.267 10.275 -8.195 1.00 95.81 220 ALA A N 1
ATOM 1672 C CA . ALA A 1 220 ? 6.855 10.402 -9.577 1.00 95.81 220 ALA A CA 1
ATOM 1673 C C . ALA A 1 220 ? 5.329 10.599 -9.691 1.00 95.81 220 ALA A C 1
ATOM 1675 O O . ALA A 1 220 ? 4.581 10.331 -8.745 1.00 95.81 220 ALA A O 1
ATOM 1676 N N . PRO A 1 221 ? 4.825 11.043 -10.858 1.00 94.69 221 PRO A N 1
ATOM 1677 C CA . PRO A 1 221 ? 3.418 10.872 -11.216 1.00 94.69 221 PRO A CA 1
ATOM 1678 C C . PRO A 1 221 ? 2.929 9.422 -11.010 1.00 94.69 221 PRO A C 1
ATOM 1680 O O . PRO A 1 221 ? 3.756 8.503 -10.977 1.00 94.69 221 PRO A O 1
ATOM 1683 N N . PRO A 1 222 ? 1.602 9.192 -10.937 1.00 93.12 222 PRO A N 1
ATOM 1684 C CA . PRO A 1 222 ? 1.051 7.843 -10.903 1.00 93.12 222 PRO A CA 1
ATOM 1685 C C . PRO A 1 222 ? 1.587 6.965 -12.034 1.00 93.12 222 PRO A C 1
ATOM 1687 O O . PRO A 1 222 ? 1.945 7.460 -13.110 1.00 93.12 222 PRO A O 1
ATOM 1690 N N . SER A 1 223 ? 1.622 5.664 -11.771 1.00 92.75 223 SER A N 1
ATOM 1691 C CA . SER A 1 223 ? 2.017 4.636 -12.727 1.00 92.75 223 SER A CA 1
ATOM 1692 C C . SER A 1 223 ? 1.197 4.771 -14.002 1.00 92.75 223 SER A C 1
ATOM 1694 O O . SER A 1 223 ? 0.005 5.098 -13.966 1.00 92.75 223 SER A O 1
ATOM 1696 N N . ARG A 1 224 ? 1.834 4.561 -15.151 1.00 93.62 224 ARG A N 1
ATOM 1697 C CA . ARG A 1 224 ? 1.169 4.728 -16.444 1.00 93.62 224 ARG A CA 1
ATOM 1698 C C . ARG A 1 224 ? 1.616 3.682 -17.437 1.00 93.62 224 ARG A C 1
ATOM 1700 O O . ARG A 1 224 ? 2.756 3.226 -17.399 1.00 93.62 224 ARG A O 1
ATOM 1707 N N . MET A 1 225 ? 0.719 3.395 -18.372 1.00 95.62 225 MET A N 1
ATOM 1708 C CA . MET A 1 225 ? 1.046 2.598 -19.540 1.00 95.62 225 MET A CA 1
ATOM 1709 C C . MET A 1 225 ? 2.152 3.284 -20.345 1.00 95.62 225 MET A C 1
ATOM 1711 O O . MET A 1 225 ? 2.102 4.498 -20.577 1.00 95.62 225 MET A O 1
ATOM 1715 N N . ILE A 1 226 ? 3.116 2.493 -20.799 1.00 96.19 226 ILE A N 1
ATOM 1716 C CA . ILE A 1 226 ? 4.172 2.912 -21.712 1.00 96.19 226 ILE A CA 1
ATOM 1717 C C . ILE A 1 226 ? 4.150 2.048 -22.978 1.00 96.19 226 ILE A C 1
ATOM 1719 O O . ILE A 1 226 ? 3.883 0.847 -22.914 1.00 96.19 226 ILE A O 1
ATOM 1723 N N . PRO A 1 227 ? 4.449 2.623 -24.149 1.00 95.75 227 PRO A N 1
ATOM 1724 C CA . PRO A 1 227 ? 4.710 1.835 -25.342 1.00 95.75 227 PRO A CA 1
ATOM 1725 C C . PRO A 1 227 ? 5.959 0.958 -25.184 1.00 95.75 227 PRO A C 1
ATOM 1727 O O . PRO A 1 227 ? 6.982 1.402 -24.665 1.00 95.75 227 PRO A O 1
ATOM 1730 N N . ALA A 1 228 ? 5.921 -0.263 -25.722 1.00 94.31 228 ALA A N 1
ATOM 1731 C CA . ALA A 1 228 ? 7.070 -1.174 -25.684 1.00 94.31 228 ALA A CA 1
ATOM 1732 C C . ALA A 1 228 ? 8.330 -0.591 -26.345 1.00 94.31 228 ALA A C 1
ATOM 1734 O O . ALA A 1 228 ? 9.436 -0.807 -25.859 1.00 94.31 228 ALA A O 1
ATOM 1735 N N . TYR A 1 229 ? 8.179 0.204 -27.411 1.00 95.62 229 TYR A N 1
ATOM 1736 C CA . TYR A 1 229 ? 9.326 0.847 -28.055 1.00 95.62 229 TYR A CA 1
ATOM 1737 C C . TYR A 1 229 ? 10.011 1.878 -27.143 1.00 95.62 229 TYR A C 1
ATOM 1739 O O . TYR A 1 229 ? 11.226 2.020 -27.230 1.00 95.62 229 TYR A O 1
ATOM 1747 N N . ASP A 1 230 ? 9.272 2.559 -26.256 1.00 95.69 230 ASP A N 1
ATOM 1748 C CA . ASP A 1 230 ? 9.851 3.500 -25.288 1.00 95.69 230 ASP A CA 1
ATOM 1749 C C . ASP A 1 230 ? 10.644 2.747 -24.213 1.00 95.69 230 ASP A C 1
ATOM 1751 O O . ASP A 1 230 ? 11.731 3.177 -23.829 1.00 95.69 230 ASP A O 1
ATOM 1755 N N . PHE A 1 231 ? 10.141 1.589 -23.767 1.00 95.25 231 PHE A N 1
ATOM 1756 C CA . PHE A 1 231 ? 10.856 0.723 -22.827 1.00 95.25 231 PHE A CA 1
ATOM 1757 C C . PHE A 1 231 ? 12.164 0.186 -23.425 1.00 95.25 231 PHE A C 1
ATOM 1759 O O . PHE A 1 231 ? 13.208 0.252 -22.783 1.00 95.25 231 PHE A O 1
ATOM 1766 N N . VAL A 1 232 ? 12.131 -0.279 -24.678 1.00 95.00 232 VAL A N 1
ATOM 1767 C CA . VAL A 1 232 ? 13.331 -0.754 -25.388 1.00 95.00 232 VAL A CA 1
ATOM 1768 C C . VAL A 1 232 ? 14.311 0.391 -25.649 1.00 95.00 232 VAL A C 1
ATOM 1770 O O . VAL A 1 232 ? 15.506 0.229 -25.427 1.00 95.00 232 VAL A O 1
ATOM 1773 N N . ALA A 1 233 ? 13.831 1.561 -26.083 1.00 96.12 233 ALA A N 1
ATOM 1774 C CA . ALA A 1 233 ? 14.683 2.724 -26.345 1.00 96.12 233 ALA A CA 1
ATOM 1775 C C . ALA A 1 233 ? 15.357 3.274 -25.078 1.00 96.12 233 ALA A C 1
ATOM 1777 O O . ALA A 1 233 ? 16.434 3.865 -25.160 1.00 96.12 233 ALA A O 1
ATOM 1778 N N . MET A 1 234 ? 14.733 3.082 -23.914 1.00 95.00 234 MET A N 1
ATOM 1779 C CA . MET A 1 234 ? 15.317 3.412 -22.618 1.00 95.00 234 MET A CA 1
ATOM 1780 C C . MET A 1 234 ? 16.533 2.535 -22.277 1.00 95.00 234 MET A C 1
ATOM 1782 O O . MET A 1 234 ? 17.443 3.017 -21.596 1.00 95.00 234 MET A O 1
ATOM 1786 N N . ASP A 1 235 ? 16.598 1.315 -22.824 1.00 95.38 235 ASP A N 1
ATOM 1787 C CA . ASP A 1 235 ? 17.750 0.407 -22.744 1.00 95.38 235 ASP A CA 1
ATOM 1788 C C . ASP A 1 235 ? 18.184 0.141 -21.283 1.00 95.38 235 ASP A C 1
ATOM 1790 O O . ASP A 1 235 ? 19.246 0.599 -20.861 1.00 95.38 235 ASP A O 1
ATOM 1794 N N . PRO A 1 236 ? 17.333 -0.492 -20.450 1.00 95.50 236 PRO A N 1
ATOM 1795 C CA . PRO A 1 236 ? 17.631 -0.694 -19.033 1.00 95.50 236 PRO A CA 1
ATOM 1796 C C . PRO A 1 236 ? 18.821 -1.629 -18.810 1.00 95.50 236 PRO A C 1
ATOM 1798 O O . PRO A 1 236 ? 18.917 -2.680 -19.437 1.00 95.50 236 PRO A O 1
ATOM 1801 N N . ASP A 1 237 ? 19.660 -1.303 -17.826 1.00 96.25 237 ASP A N 1
ATOM 1802 C CA . ASP A 1 237 ? 20.723 -2.197 -17.358 1.00 96.25 237 ASP A CA 1
ATOM 1803 C C . ASP A 1 237 ? 20.154 -3.349 -16.512 1.00 96.25 237 ASP A C 1
ATOM 1805 O O . ASP A 1 237 ? 20.686 -4.459 -16.508 1.00 96.25 237 ASP A O 1
ATOM 1809 N N . ILE A 1 238 ? 19.071 -3.080 -15.771 1.00 95.62 238 ILE A N 1
ATOM 1810 C CA . ILE A 1 238 ? 18.350 -4.053 -14.940 1.00 95.62 238 ILE A CA 1
ATOM 1811 C C . ILE A 1 238 ? 16.848 -3.848 -15.131 1.00 95.62 238 ILE A C 1
ATOM 1813 O O . ILE A 1 238 ? 16.353 -2.719 -15.089 1.00 95.62 238 ILE A O 1
ATOM 1817 N N . ILE A 1 239 ? 16.117 -4.952 -15.277 1.00 95.94 239 ILE A N 1
ATOM 1818 C CA . ILE A 1 239 ? 14.655 -4.966 -15.299 1.00 95.94 239 ILE A CA 1
ATOM 1819 C C . ILE A 1 239 ? 14.155 -5.523 -13.967 1.00 95.94 239 ILE A C 1
ATOM 1821 O O . ILE A 1 239 ? 14.600 -6.582 -13.525 1.00 95.94 239 ILE A O 1
ATOM 1825 N N . ILE A 1 240 ? 13.236 -4.803 -13.330 1.00 96.38 240 ILE A N 1
ATOM 1826 C CA . ILE A 1 240 ? 12.528 -5.243 -12.128 1.00 96.38 240 ILE A CA 1
ATOM 1827 C C . ILE A 1 240 ? 11.058 -5.398 -12.498 1.00 96.38 240 ILE A C 1
ATOM 1829 O O . ILE A 1 240 ? 10.435 -4.442 -12.956 1.00 96.38 240 ILE A O 1
ATOM 1833 N N . VAL A 1 241 ? 10.514 -6.591 -12.283 1.00 96.50 241 VAL A N 1
ATOM 1834 C CA . VAL A 1 241 ? 9.103 -6.910 -12.514 1.00 96.50 241 VAL A CA 1
ATOM 1835 C C . VAL A 1 241 ? 8.443 -7.098 -11.156 1.00 96.50 241 VAL A C 1
ATOM 1837 O O . VAL A 1 241 ? 8.833 -7.982 -10.396 1.00 96.50 241 VAL A O 1
ATOM 1840 N N . ALA A 1 242 ? 7.488 -6.231 -10.830 1.00 94.81 242 ALA A N 1
ATOM 1841 C CA . ALA A 1 242 ? 6.800 -6.234 -9.542 1.00 94.81 242 ALA A CA 1
ATOM 1842 C C . ALA A 1 242 ? 5.318 -5.849 -9.714 1.00 94.81 242 ALA A C 1
ATOM 1844 O O . ALA A 1 242 ? 4.905 -4.763 -9.293 1.00 94.81 242 ALA A O 1
ATOM 1845 N N . PRO A 1 243 ? 4.517 -6.709 -10.370 1.00 91.56 243 PRO A N 1
ATOM 1846 C CA . PRO A 1 243 ? 3.093 -6.491 -10.540 1.00 91.56 243 PRO A CA 1
ATOM 1847 C C . PRO A 1 243 ? 2.369 -6.430 -9.199 1.00 91.56 243 PRO A C 1
ATOM 1849 O O . PRO A 1 243 ? 2.423 -7.352 -8.386 1.00 91.56 243 PRO A O 1
ATOM 1852 N N . CYS A 1 244 ? 1.686 -5.312 -8.962 1.00 82.25 244 CYS A N 1
ATOM 1853 C CA . CYS A 1 244 ? 0.946 -5.096 -7.724 1.00 82.25 244 CYS A CA 1
ATOM 1854 C C . CYS A 1 244 ? -0.212 -6.102 -7.605 1.00 82.25 244 CYS A C 1
ATOM 1856 O O . CYS A 1 244 ? -0.943 -6.324 -8.569 1.00 82.25 244 CYS A O 1
ATOM 1858 N N . GLY A 1 245 ? -0.384 -6.699 -6.421 1.00 82.38 245 GLY A N 1
ATOM 1859 C CA . GLY A 1 245 ? -1.457 -7.664 -6.149 1.00 82.38 245 GLY A CA 1
ATOM 1860 C C . GLY A 1 245 ? -1.253 -9.048 -6.779 1.00 82.38 245 GLY A C 1
ATOM 1861 O O . GLY A 1 245 ? -2.168 -9.869 -6.755 1.00 82.38 245 GLY A O 1
ATOM 1862 N N . MET A 1 246 ? -0.074 -9.324 -7.346 1.00 88.50 246 MET A N 1
ATOM 1863 C CA . MET A 1 246 ? 0.258 -10.613 -7.946 1.00 88.50 246 MET A CA 1
ATOM 1864 C C . MET A 1 246 ? 1.300 -11.361 -7.108 1.00 88.50 246 MET A C 1
ATOM 1866 O O . MET A 1 246 ? 2.324 -10.815 -6.710 1.00 88.50 246 MET A O 1
ATOM 1870 N N . GLU A 1 247 ? 1.038 -12.644 -6.866 1.00 89.75 247 GLU A N 1
ATOM 1871 C CA . GLU A 1 247 ? 1.948 -13.540 -6.150 1.00 89.75 247 GLU A CA 1
ATOM 1872 C C . GLU A 1 247 ? 3.214 -13.867 -6.960 1.00 89.75 247 GLU A C 1
ATOM 1874 O O . GLU A 1 247 ? 3.283 -13.668 -8.178 1.00 89.75 247 GLU A O 1
ATOM 1879 N N . MET A 1 248 ? 4.216 -14.446 -6.297 1.00 92.25 248 MET A N 1
ATOM 1880 C CA . MET A 1 248 ? 5.498 -14.784 -6.932 1.00 92.25 248 MET A CA 1
ATOM 1881 C C . MET A 1 248 ? 5.374 -15.725 -8.152 1.00 92.25 248 MET A C 1
ATOM 1883 O O . MET A 1 248 ? 5.893 -15.365 -9.207 1.00 92.25 248 MET A O 1
ATOM 1887 N N . PRO A 1 249 ? 4.674 -16.881 -8.103 1.00 94.06 249 PRO A N 1
ATOM 1888 C CA . PRO A 1 249 ? 4.610 -17.786 -9.260 1.00 94.06 249 PRO A CA 1
ATOM 1889 C C . PRO A 1 249 ? 4.015 -17.178 -10.551 1.00 94.06 249 PRO A C 1
ATOM 1891 O O . PRO A 1 249 ? 4.605 -17.360 -11.622 1.00 94.06 249 PRO A O 1
ATOM 1894 N N . PRO A 1 250 ? 2.874 -16.453 -10.520 1.00 91.88 250 PRO A N 1
ATOM 1895 C CA . PRO A 1 250 ? 2.398 -15.761 -11.716 1.00 91.88 250 PRO A CA 1
ATOM 1896 C C . PRO A 1 250 ? 3.351 -14.634 -12.147 1.00 91.88 250 PRO A C 1
ATOM 1898 O O . PRO A 1 250 ? 3.602 -14.506 -13.342 1.00 91.88 250 PRO A O 1
ATOM 1901 N N . THR A 1 251 ? 3.984 -13.914 -11.213 1.00 93.88 251 THR A N 1
ATOM 1902 C CA . THR A 1 251 ? 5.000 -12.891 -11.535 1.00 93.88 251 THR A CA 1
ATOM 1903 C C . THR A 1 251 ? 6.203 -13.471 -12.291 1.00 93.88 251 THR A C 1
ATOM 1905 O O . THR A 1 251 ? 6.679 -12.877 -13.260 1.00 93.88 251 THR A O 1
ATOM 1908 N N . GLU A 1 252 ? 6.690 -14.651 -11.900 1.00 94.56 252 GLU A N 1
ATOM 1909 C CA . GLU A 1 252 ? 7.769 -15.356 -12.609 1.00 94.56 252 GLU A CA 1
ATOM 1910 C C . GLU A 1 252 ? 7.355 -15.737 -14.037 1.00 94.56 252 GLU A C 1
ATOM 1912 O O . GLU A 1 252 ? 8.150 -15.622 -14.971 1.00 94.56 252 GLU A O 1
ATOM 1917 N N . THR A 1 253 ? 6.096 -16.144 -14.216 1.00 94.00 253 THR A N 1
ATOM 1918 C CA . THR A 1 253 ? 5.540 -16.483 -15.535 1.00 94.00 253 THR A CA 1
ATOM 1919 C C . THR A 1 253 ? 5.467 -15.254 -16.440 1.00 94.00 253 THR A C 1
ATOM 1921 O O . THR A 1 253 ? 5.879 -15.327 -17.595 1.00 94.00 253 THR A O 1
ATOM 1924 N N . GLU A 1 254 ? 4.996 -14.122 -15.913 1.00 93.69 254 GLU A N 1
ATOM 1925 C CA . GLU A 1 254 ? 4.968 -12.833 -16.619 1.00 93.69 254 GLU A CA 1
ATOM 1926 C C . GLU A 1 254 ? 6.376 -12.362 -16.998 1.00 93.69 254 GLU A C 1
ATOM 1928 O O . GLU A 1 254 ? 6.611 -11.905 -18.114 1.00 93.69 254 GLU A O 1
ATOM 1933 N N . THR A 1 255 ? 7.339 -12.534 -16.091 1.00 93.62 255 THR A N 1
ATOM 1934 C CA . THR A 1 255 ? 8.738 -12.151 -16.320 1.00 93.62 255 THR A CA 1
ATOM 1935 C C . THR A 1 255 ? 9.375 -12.975 -17.437 1.00 93.62 255 THR A C 1
ATOM 1937 O O . THR A 1 255 ? 10.118 -12.434 -18.248 1.00 93.62 255 THR A O 1
ATOM 1940 N N . ALA A 1 256 ? 9.075 -14.275 -17.516 1.00 91.94 256 ALA A N 1
ATOM 1941 C CA . ALA A 1 256 ? 9.599 -15.155 -18.561 1.00 91.94 256 ALA A CA 1
ATOM 1942 C C . ALA A 1 256 ? 9.073 -14.830 -19.974 1.00 91.94 256 ALA A C 1
ATOM 1944 O O . ALA A 1 256 ? 9.611 -15.352 -20.952 1.00 91.94 256 ALA A O 1
ATOM 1945 N N . ALA A 1 257 ? 8.019 -14.018 -20.084 1.00 84.38 257 ALA A N 1
ATOM 1946 C CA . ALA A 1 257 ? 7.429 -13.603 -21.353 1.00 84.38 257 ALA A CA 1
ATOM 1947 C C . ALA A 1 257 ? 8.021 -12.295 -21.921 1.00 84.38 257 ALA A C 1
ATOM 1949 O O . ALA A 1 257 ? 7.695 -11.952 -23.061 1.00 84.38 257 ALA A O 1
ATOM 1950 N N . LEU A 1 258 ? 8.857 -11.584 -21.149 1.00 84.12 258 LEU A N 1
ATOM 1951 C CA . LEU A 1 258 ? 9.553 -10.348 -21.544 1.00 84.12 258 LEU A CA 1
ATOM 1952 C C . LEU A 1 258 ? 10.835 -10.635 -22.339 1.00 84.12 258 LEU A C 1
ATOM 1954 O O . LEU A 1 258 ? 11.092 -9.874 -23.300 1.00 84.12 258 LEU A O 1
#

Radius of gyration: 19.79 Å; chains: 1; bounding box: 52×34×59 Å

Secondary structure (DSSP, 8-state):
-PEEEEE-SHHHHHHHHHHHHHHHTTS-TTS-SEEEEEB-TT---SGGGGGSPB-EEES----SHHHHHHHHHHHHHTT--SEEE-HHHHHHT--SEEEE--S-TTTS--HHHHHHHGGGSSSPPEEEE---SSHHHHHHHHHHHHHHTT-HHHHHHHHHHHHHHHHHHHTT----TT-BEEEEEEETTEEE--BHHHHHHHHTT-B-TTS--SSTT--BSPPEE--HHHHHHH--SEEEE--TT--HHHHHHHHTT-

InterPro domains:
  IPR051030 Vitamin B12-binding component of ABC transporter [PTHR42860] (3-257)

Sequence (258 aa):
MVLRIVSLLPSATELLHFLLVRINAQYPPESPAAVLVGRSHECDWPPEYASLPVLTASRIKGTSCADIDRQVRDELAAGMSLYSVDTATLLALQPDLVVTQSLCQICTVNYAQVAALLEVIEPRPRIVDTNPGCIQDVLMDIQRLADAMGESGVGRDLVLDLQTRLDAALLHVTHPTGLKIGFLEWTDPLFCGGHWTPQLIEMAGALHPLNPTRGLHQGAPPSRMIPAYDFVAMDPDIIIVAPCGMEMPPTETETAAL

pLDDT: mean 91.98, std 7.38, range [55.12, 98.38]

Organism: NCBI:txid120398